Protein AF-B4ZFX9-F1 (afdb_monomer_lite)

Sequence (301 aa):
MCKLSLLPTALLAVAMLLHGCDSDTESDGPQNFLSTSTTSFGDSSPDNLNGSLTSQWPASIMECPGTSVQTTPSLSCSQYDAIVNTIRSIYLQLDTVCTATNCPQADWAGCVLRVAGHDLMDYANGQGGSDGCLDLFDADNAGLPECLHSGHHGFSLLDAYQRHCSEISLADFIVLAAEAVITFSREYATGGTVDMDLRSNFRYGRTTAATCTFAEGRLPNPEDSCTAVEDTFVHRMGLSWRQAAALMGVHSIGRARTENSGYDGWWSDAVNSRKFNNNYYASIVGKGWMPENLGPNKNQW

Secondary structure (DSSP, 8-state):
---------------SS-PBPB-------PPPP-------PPP----------S-SSHHHHS--SSPPPSB----BHHHHHHHHHHHHHHHTTS-----SS--HHHHHHHHHHHHHHHHHHT-BTTB-SSSS---TTSGGGTTHHIIIII-BTTB-SHHHHHHHTTTS-HHHHHHHHHHHHHHHHHHHHHTS------TTT-B--PBPPS--GGGTT-SPPGGGHHHHHIIIIIIIS---HHHHHHHHGGGGSS-B-HHHHS--B-SS-TTGGGS-SSHHHHHHHHS----EEEETTEEE-

Foldseek 3Di:
DDDDDDDDDDDDDDDDDFDAADEDPDDDDDDDDDDDDDDDDDDDDDDDPPPDDPDFKLLVQLDAPDDFDQWQPHHHLVNLVLLLVLLVVLLVVFDCDFDQVDGQLLALLLLLLVQQVLQQQLFFPNDTGLQRTDRCPPLLNFPSCCQDHSDRPHHHCSSSCNVCRRRAHNSLSSVSSNVSQLQVLQCVVVVHDGPDDPNRVRTGTRGHDPHDPSSPPSQQQVLCPVVSLCVRCCVGVVDDPVVSVVSVLSLQGHFDDCSRRNDGGRCAGRNSNSHSDNRNVVCVVPPDDDWDDSDDSRIDD

InterPro domains:
  IPR002016 Haem peroxidase [PF00141] (108-282)
  IPR002016 Haem peroxidase [PR00458] (109-123)
  IPR002016 Haem peroxidase [PR00458] (168-185)
  IPR002016 Haem peroxidase [PR00458] (243-258)
  IPR002016 Haem peroxidase [PR00458] (269-284)
  IPR002016 Haem peroxidase [PS50873] (168-257)
  IPR010255 Haem peroxidase superfamily [SSF48113] (76-301)
  IPR044831 Heme-binding peroxidase Ccp1-like [PTHR31356] (70-283)

pLDDT: mean 84.55, std 23.96, range [21.64, 98.88]

Organism: Amphidinium carterae (NCBI:txid2961)

Radius of gyration: 19.57 Å; chains: 1; bounding box: 49×50×50 Å

Structure (mmCIF, N/CA/C/O backbone):
data_AF-B4ZFX9-F1
#
_entry.id   AF-B4ZFX9-F1
#
loop_
_atom_site.group_PDB
_atom_site.id
_atom_site.type_symbol
_atom_site.label_atom_id
_atom_site.label_alt_id
_atom_site.label_comp_id
_atom_site.label_asym_id
_atom_site.label_entity_id
_atom_site.label_seq_id
_atom_site.pdbx_PDB_ins_code
_atom_site.Cartn_x
_atom_site.Cartn_y
_atom_site.Cartn_z
_atom_site.occupancy
_atom_site.B_iso_or_equiv
_atom_site.auth_seq_id
_atom_site.auth_comp_id
_atom_site.auth_asym_id
_atom_site.auth_atom_id
_atom_site.pdbx_PDB_model_num
ATOM 1 N N . MET A 1 1 ? 4.145 -10.058 -22.236 1.00 34.53 1 MET A N 1
ATOM 2 C CA . MET A 1 1 ? 3.175 -8.938 -22.179 1.00 34.53 1 MET A CA 1
ATOM 3 C C . MET A 1 1 ? 1.843 -9.382 -22.774 1.00 34.53 1 MET A C 1
ATOM 5 O O . MET A 1 1 ? 1.751 -9.551 -23.986 1.00 34.53 1 MET A O 1
ATOM 9 N N . CYS A 1 2 ? 0.829 -9.623 -21.940 1.00 30.36 2 CYS A N 1
ATOM 10 C CA . CYS A 1 2 ? -0.526 -9.928 -22.407 1.00 30.36 2 CYS A CA 1
ATOM 11 C C . CYS A 1 2 ? -1.190 -8.665 -22.977 1.00 30.36 2 CYS A C 1
ATOM 13 O O . CYS A 1 2 ? -1.211 -7.618 -22.333 1.00 30.36 2 CYS A O 1
ATOM 15 N N . LYS A 1 3 ? -1.731 -8.759 -24.198 1.00 24.22 3 LYS A N 1
ATOM 16 C CA . LYS A 1 3 ? -2.511 -7.692 -24.839 1.00 24.22 3 LYS A CA 1
ATOM 17 C C . LYS A 1 3 ? -3.881 -7.595 -24.165 1.00 24.22 3 LYS A C 1
ATOM 19 O O . LYS A 1 3 ? -4.743 -8.428 -24.424 1.00 24.22 3 LYS A O 1
ATOM 24 N N . LEU A 1 4 ? -4.090 -6.571 -23.341 1.00 29.42 4 LEU A N 1
ATOM 25 C CA . LEU A 1 4 ? -5.403 -6.236 -22.790 1.00 29.42 4 LEU A CA 1
ATOM 26 C C . LEU A 1 4 ? -6.057 -5.152 -23.662 1.00 29.42 4 LEU A C 1
ATOM 28 O O . LEU A 1 4 ? -5.552 -4.036 -23.771 1.00 29.42 4 LEU A O 1
ATOM 32 N N . SER A 1 5 ? -7.173 -5.480 -24.314 1.00 22.83 5 SER A N 1
ATOM 33 C CA . SER A 1 5 ? -7.991 -4.517 -25.056 1.00 22.83 5 SER A CA 1
ATOM 34 C C . SER A 1 5 ? -8.766 -3.624 -24.080 1.00 22.83 5 SER A C 1
ATOM 36 O O . SER A 1 5 ? -9.616 -4.107 -23.331 1.00 22.83 5 SER A O 1
ATOM 38 N N . LEU A 1 6 ? -8.469 -2.323 -24.089 1.00 24.00 6 LEU A N 1
ATOM 39 C CA . LEU A 1 6 ? -9.086 -1.304 -23.238 1.00 24.00 6 LEU A CA 1
ATOM 40 C C . LEU A 1 6 ? -10.455 -0.861 -23.790 1.00 24.00 6 LEU A C 1
ATOM 42 O O . LEU A 1 6 ? -10.548 -0.312 -24.882 1.00 24.00 6 LEU A O 1
ATOM 46 N N . LEU A 1 7 ? -11.501 -1.023 -22.983 1.00 21.64 7 LEU A N 1
ATOM 47 C CA . LEU A 1 7 ? -12.715 -0.186 -22.975 1.00 21.64 7 LEU A CA 1
ATOM 48 C C . LEU A 1 7 ? -12.905 0.331 -21.539 1.00 21.64 7 LEU A C 1
ATOM 50 O O . LEU A 1 7 ? -12.347 -0.297 -20.647 1.00 21.64 7 LEU A O 1
ATOM 54 N N . PRO A 1 8 ? -13.622 1.427 -21.243 1.00 27.72 8 PRO A N 1
ATOM 55 C CA . PRO A 1 8 ? -13.623 2.045 -19.914 1.00 27.72 8 PRO A CA 1
ATOM 56 C C . PRO A 1 8 ? -14.940 1.798 -19.160 1.00 27.72 8 PRO A C 1
ATOM 58 O O . PRO A 1 8 ? -15.966 2.254 -19.632 1.00 27.72 8 PRO A O 1
ATOM 61 N N . THR A 1 9 ? -14.906 1.110 -18.010 1.00 25.27 9 THR A N 1
ATOM 62 C CA . THR A 1 9 ? -15.778 1.322 -16.829 1.00 25.27 9 THR A CA 1
ATOM 63 C C . THR A 1 9 ? -15.500 0.305 -15.710 1.00 25.27 9 THR A C 1
ATOM 65 O O . THR A 1 9 ? -15.144 -0.840 -15.985 1.00 25.27 9 THR A O 1
ATOM 68 N N . ALA A 1 10 ? -15.774 0.749 -14.479 1.00 26.05 10 ALA A N 1
ATOM 69 C CA . ALA A 1 10 ? -16.196 -0.005 -13.288 1.00 26.05 10 ALA A CA 1
ATOM 70 C C . ALA A 1 10 ? -15.171 -0.336 -12.177 1.00 26.05 10 ALA A C 1
ATOM 72 O O . ALA A 1 10 ? -14.418 -1.307 -12.220 1.00 26.05 10 ALA A O 1
ATOM 73 N N . LEU A 1 11 ? -15.270 0.551 -11.182 1.00 29.53 11 LEU A N 1
ATOM 74 C CA . LEU A 1 11 ? -15.262 0.448 -9.718 1.00 29.53 11 LEU A CA 1
ATOM 75 C C . LEU A 1 11 ? -15.816 -0.856 -9.078 1.00 29.53 11 LEU A C 1
ATOM 77 O O . LEU A 1 11 ? -16.724 -1.480 -9.621 1.00 29.53 11 LEU A O 1
ATOM 81 N N . LEU A 1 12 ? -15.355 -1.088 -7.838 1.00 29.52 12 LEU A N 1
ATOM 82 C CA . LEU A 1 12 ? -15.987 -1.761 -6.682 1.00 29.52 12 LEU A CA 1
ATOM 83 C C . LEU A 1 12 ? -16.186 -3.300 -6.687 1.00 29.52 12 LEU A C 1
ATOM 85 O O . LEU A 1 12 ? -17.085 -3.841 -7.322 1.00 29.52 12 LEU A O 1
ATOM 89 N N . ALA A 1 13 ? -15.410 -3.980 -5.840 1.00 25.94 13 ALA A N 1
ATOM 90 C CA . ALA A 1 13 ? -15.728 -5.247 -5.166 1.00 25.94 13 ALA A CA 1
ATOM 91 C C . ALA A 1 13 ? -14.979 -5.161 -3.821 1.00 25.94 13 ALA A C 1
ATOM 93 O O . ALA A 1 13 ? -13.775 -4.950 -3.834 1.00 25.94 13 ALA A O 1
ATOM 94 N N . VAL A 1 14 ? -15.622 -5.035 -2.660 1.00 30.19 14 VAL A N 1
ATOM 95 C CA . VAL A 1 14 ? -16.314 -6.086 -1.900 1.00 30.19 14 VAL A CA 1
ATOM 96 C C . VAL A 1 14 ? -17.391 -5.424 -1.021 1.00 30.19 14 VAL A C 1
ATOM 98 O O . VAL A 1 14 ? -17.107 -4.456 -0.322 1.00 30.19 14 VAL A O 1
ATOM 101 N N . ALA A 1 15 ? -18.623 -5.940 -1.031 1.00 26.50 15 ALA A N 1
ATOM 102 C CA . ALA A 1 15 ? -19.677 -5.519 -0.106 1.00 26.50 15 ALA A CA 1
ATOM 103 C C . ALA A 1 15 ? -20.503 -6.730 0.345 1.00 26.50 15 ALA A C 1
ATOM 105 O O . ALA A 1 15 ? -21.403 -7.176 -0.363 1.00 26.50 15 ALA A O 1
ATOM 106 N N . MET A 1 16 ? -20.224 -7.236 1.546 1.00 27.30 16 MET A N 1
ATOM 107 C CA . MET A 1 16 ? -21.216 -7.936 2.361 1.00 27.30 16 MET A CA 1
ATOM 108 C C . MET A 1 16 ? -21.096 -7.417 3.801 1.00 27.30 16 MET A C 1
ATOM 110 O O . MET A 1 16 ? -20.064 -7.586 4.436 1.00 27.30 16 MET A O 1
ATOM 114 N N . LEU A 1 17 ? -22.170 -6.758 4.261 1.00 30.11 17 LEU A N 1
ATOM 115 C CA . LEU A 1 17 ? -22.438 -6.276 5.630 1.00 30.11 17 LEU A CA 1
ATOM 116 C C . LEU A 1 17 ? -21.528 -5.171 6.206 1.00 30.11 17 LEU A C 1
ATOM 118 O O . LEU A 1 17 ? -21.097 -5.289 7.345 1.00 30.11 17 LEU A O 1
ATOM 122 N N . LEU A 1 18 ? -21.293 -4.064 5.489 1.00 40.75 18 LEU A N 1
ATOM 123 C CA . LEU A 1 18 ? -20.564 -2.913 6.053 1.00 40.75 18 LEU A CA 1
ATOM 124 C C . LEU A 1 18 ? -21.207 -1.566 5.663 1.00 40.75 18 LEU A C 1
ATOM 126 O O . LEU A 1 18 ? -21.571 -1.339 4.502 1.00 40.75 18 LEU A O 1
ATOM 130 N N . HIS A 1 19 ? -21.352 -0.672 6.644 1.00 42.62 19 HIS A N 1
ATOM 131 C CA . HIS A 1 19 ? -21.903 0.678 6.482 1.00 42.62 19 HIS A CA 1
ATOM 132 C C . HIS A 1 19 ? -20.818 1.628 5.938 1.00 42.62 19 HIS A C 1
ATOM 134 O O . HIS A 1 19 ? -19.628 1.405 6.150 1.00 42.62 19 HIS A O 1
ATOM 140 N N . GLY A 1 20 ? -21.222 2.625 5.144 1.00 51.94 20 GLY A N 1
ATOM 141 C CA . GLY A 1 20 ? -20.321 3.717 4.751 1.00 51.94 20 GLY A CA 1
ATOM 142 C C . GLY A 1 20 ? -20.128 4.675 5.925 1.00 51.94 20 GLY A C 1
ATOM 143 O O . GLY A 1 20 ? -20.897 4.594 6.881 1.00 51.94 20 GLY A O 1
ATOM 144 N N . CYS A 1 21 ? -19.138 5.569 5.870 1.00 58.56 21 CYS A N 1
ATOM 145 C CA . CYS A 1 21 ? -18.961 6.571 6.924 1.00 58.56 21 CYS A CA 1
ATOM 146 C C . CYS A 1 21 ? -20.266 7.358 7.127 1.00 58.56 21 CYS A C 1
ATOM 148 O O . CYS A 1 21 ? -20.790 7.938 6.171 1.00 58.56 21 CYS A O 1
ATOM 150 N N . ASP A 1 22 ? -20.801 7.356 8.350 1.00 56.47 22 ASP A N 1
ATOM 151 C CA . ASP A 1 22 ? -22.103 7.962 8.628 1.00 56.47 22 ASP A CA 1
ATOM 152 C C . ASP A 1 22 ? -22.041 9.475 8.364 1.00 56.47 22 ASP A C 1
ATOM 154 O O . ASP A 1 22 ? -21.078 10.163 8.727 1.00 56.47 22 ASP A O 1
ATOM 158 N N . SER A 1 23 ? -23.042 9.994 7.646 1.00 48.62 23 SER A N 1
ATOM 159 C CA . SER A 1 23 ? -23.138 11.419 7.345 1.00 48.62 23 SER A CA 1
ATOM 160 C C . SER A 1 23 ? -23.647 12.159 8.579 1.00 48.62 23 SER A C 1
ATOM 162 O O . SER A 1 23 ? -24.851 12.160 8.844 1.00 48.62 23 SER A O 1
ATOM 164 N N . ASP A 1 24 ? -22.744 12.803 9.313 1.00 43.12 24 ASP A N 1
ATOM 165 C CA . ASP A 1 24 ? -23.112 13.725 10.385 1.00 43.12 24 ASP A CA 1
ATOM 166 C C . ASP A 1 24 ? -23.839 14.935 9.774 1.00 43.12 24 ASP A C 1
ATOM 168 O O . ASP A 1 24 ? -23.252 15.751 9.060 1.00 43.12 24 ASP A O 1
ATOM 172 N N . THR A 1 25 ? -25.144 15.056 10.018 1.00 40.31 25 THR A N 1
ATOM 173 C CA . THR A 1 25 ? -25.894 16.279 9.722 1.00 40.31 25 THR A CA 1
ATOM 174 C C . THR A 1 25 ? -25.723 17.265 10.871 1.00 40.31 25 THR A C 1
ATOM 176 O O . THR A 1 25 ? -26.589 17.308 11.737 1.00 40.31 25 THR A O 1
ATOM 179 N N . GLU A 1 26 ? -24.666 18.078 10.889 1.00 35.41 26 GLU A N 1
ATOM 180 C CA . GLU A 1 26 ? -24.640 19.287 11.725 1.00 35.41 26 GLU A CA 1
ATOM 181 C C . GLU A 1 26 ? -23.934 20.472 11.046 1.00 35.41 26 GLU A C 1
ATOM 183 O O . GLU A 1 26 ? -22.992 20.336 10.272 1.00 35.41 26 GLU A O 1
ATOM 188 N N . SER A 1 27 ? -24.516 21.643 11.290 1.00 31.14 27 SER A N 1
ATOM 189 C CA . SER A 1 27 ? -24.396 22.909 10.568 1.00 31.14 27 SER A CA 1
ATOM 190 C C . SER A 1 27 ? -23.103 23.688 10.826 1.00 31.14 27 SER A C 1
ATOM 192 O O . SER A 1 27 ? -22.672 23.811 11.971 1.00 31.14 27 SER A O 1
ATOM 194 N N . ASP A 1 28 ? -22.589 24.314 9.762 1.00 32.12 28 ASP A N 1
ATOM 195 C CA . ASP A 1 28 ? -21.455 25.246 9.740 1.00 32.12 28 ASP A CA 1
ATOM 196 C C . ASP A 1 28 ? -21.483 26.305 10.858 1.00 32.12 28 ASP A C 1
ATOM 198 O O . ASP A 1 28 ? -22.391 27.137 10.951 1.00 32.12 28 ASP A O 1
ATOM 202 N N . GLY A 1 29 ? -20.403 26.333 11.642 1.00 27.61 29 GLY A N 1
ATOM 203 C CA . GLY A 1 29 ? -20.012 27.431 12.525 1.00 27.61 29 GLY A CA 1
ATOM 204 C C . GLY A 1 29 ? -18.549 27.825 12.262 1.00 27.61 29 GLY A C 1
ATOM 205 O O . GLY A 1 29 ? -17.744 26.971 11.887 1.00 27.61 29 GLY A O 1
ATOM 206 N N . PRO A 1 30 ? -18.175 29.110 12.406 1.00 28.97 30 PRO A N 1
ATOM 207 C CA . PRO A 1 30 ? -16.927 29.637 11.858 1.00 28.97 30 PRO A CA 1
ATOM 208 C C . PRO A 1 30 ? -15.683 29.110 12.587 1.00 28.97 30 PRO A C 1
ATOM 210 O O . PRO A 1 30 ? -15.592 29.160 13.815 1.00 28.97 30 PRO A O 1
ATOM 213 N N . GLN A 1 31 ? -14.692 28.664 11.810 1.00 32.16 31 GLN A N 1
ATOM 214 C CA . GLN A 1 31 ? -13.393 28.223 12.313 1.00 32.16 31 GLN A CA 1
ATOM 215 C C . GLN A 1 31 ? -12.526 29.412 12.746 1.00 32.16 31 GLN A C 1
ATOM 217 O O . GLN A 1 31 ? -12.116 30.234 11.926 1.00 32.16 31 GLN A O 1
ATOM 222 N N . ASN A 1 32 ? -12.213 29.476 14.041 1.00 27.58 32 ASN A N 1
ATOM 223 C CA . ASN A 1 32 ? -11.215 30.390 14.585 1.00 27.58 32 ASN A CA 1
ATOM 224 C C . ASN A 1 32 ? -9.829 29.732 14.579 1.00 27.58 32 ASN A C 1
ATOM 226 O O . ASN A 1 32 ? -9.588 28.735 15.255 1.00 27.58 32 ASN A O 1
ATOM 230 N N . PHE A 1 33 ? -8.916 30.357 13.837 1.00 32.53 33 PHE A N 1
ATOM 231 C CA . PHE A 1 33 ? -7.473 30.143 13.878 1.00 32.53 33 PHE A CA 1
ATOM 232 C C . PHE A 1 33 ? -6.922 30.368 15.294 1.00 32.53 33 PHE A C 1
ATOM 234 O O . PHE A 1 33 ? -7.052 31.467 15.833 1.00 32.53 33 PHE A O 1
ATOM 241 N N . LEU A 1 34 ? -6.218 29.381 15.857 1.00 29.83 34 LEU A N 1
ATOM 242 C CA . LEU A 1 34 ? -5.361 29.576 17.028 1.00 29.83 34 LEU A CA 1
ATOM 243 C C . LEU A 1 34 ? -3.996 28.894 16.845 1.00 29.83 34 LEU A C 1
ATOM 245 O O . LEU A 1 34 ? -3.862 27.681 16.921 1.00 29.83 34 LEU A O 1
ATOM 249 N N . SER A 1 35 ? -2.998 29.754 16.615 1.00 26.77 35 SER A N 1
ATOM 250 C CA . SER A 1 35 ? -1.732 29.853 17.356 1.00 26.77 35 SER A CA 1
ATOM 251 C C . SER A 1 35 ? -0.923 28.571 17.615 1.00 26.77 35 SER A C 1
ATOM 253 O O . SER A 1 35 ? -1.146 27.841 18.577 1.00 26.77 35 SER A O 1
ATOM 255 N N . THR A 1 36 ? 0.149 28.428 16.836 1.00 26.95 36 THR A N 1
ATOM 256 C CA . THR A 1 36 ? 1.290 27.524 17.032 1.00 26.95 36 THR A CA 1
ATOM 257 C C . THR A 1 36 ? 2.004 27.739 18.372 1.00 26.95 36 THR A C 1
ATOM 259 O O . THR A 1 36 ? 2.578 28.803 18.605 1.00 26.95 36 THR A O 1
ATOM 262 N N . SER A 1 37 ? 2.063 26.699 19.208 1.00 26.06 37 SER A N 1
ATOM 263 C CA . SER A 1 37 ? 3.047 26.573 20.289 1.00 26.06 37 SER A CA 1
ATOM 264 C C . SER A 1 37 ? 4.114 25.552 19.889 1.00 26.06 37 SER A C 1
ATOM 266 O O . SER A 1 37 ? 3.871 24.346 19.878 1.00 26.06 37 SER A O 1
ATOM 268 N N . THR A 1 38 ? 5.302 26.042 19.550 1.00 26.95 38 THR A N 1
ATOM 269 C CA . THR A 1 38 ? 6.511 25.243 19.327 1.00 26.95 38 THR A CA 1
ATOM 270 C C . THR A 1 38 ? 6.962 24.589 20.630 1.00 26.95 38 THR A C 1
ATOM 272 O O . THR A 1 38 ? 7.378 25.284 21.557 1.00 26.95 38 THR A O 1
ATOM 275 N N . THR A 1 39 ? 6.928 23.258 20.684 1.00 28.45 39 THR A N 1
ATOM 276 C CA . THR A 1 39 ? 7.715 22.474 21.641 1.00 28.45 39 THR A CA 1
ATOM 277 C C . THR A 1 39 ? 8.820 21.754 20.874 1.00 28.45 39 THR A C 1
ATOM 279 O O . THR A 1 39 ? 8.590 21.106 19.858 1.00 28.45 39 THR A O 1
ATOM 282 N N . SER A 1 40 ? 10.049 21.988 21.324 1.00 26.52 40 SER A N 1
ATOM 283 C CA . SER A 1 40 ? 11.291 21.443 20.784 1.00 26.52 40 SER A CA 1
ATOM 284 C C . SER A 1 40 ? 11.403 19.969 21.178 1.00 26.52 40 SER A C 1
ATOM 286 O O . SER A 1 40 ? 11.557 19.680 22.366 1.00 26.52 40 SER A O 1
ATOM 288 N N . PHE A 1 41 ? 11.367 19.057 20.206 1.00 34.91 41 PHE A N 1
ATOM 289 C CA . PHE A 1 41 ? 11.785 17.671 20.408 1.00 34.91 41 PHE A CA 1
ATOM 290 C C . PHE A 1 41 ? 13.289 17.558 20.170 1.00 34.91 41 PHE A C 1
ATOM 292 O O . PHE A 1 41 ? 13.822 18.099 19.202 1.00 34.91 41 PHE A O 1
ATOM 299 N N . GLY A 1 42 ? 13.955 16.932 21.139 1.00 27.73 42 GLY A N 1
ATOM 300 C CA . GLY A 1 42 ? 15.400 16.819 21.221 1.00 27.73 42 GLY A CA 1
ATOM 301 C C . GLY A 1 42 ? 15.999 16.028 20.066 1.00 27.73 42 GLY A C 1
ATOM 302 O O . GLY A 1 42 ? 15.472 15.006 19.636 1.00 27.73 42 GLY A O 1
ATOM 303 N N . ASP A 1 43 ? 17.134 16.547 19.623 1.00 29.89 43 ASP A N 1
ATOM 304 C CA . ASP A 1 43 ? 18.092 15.958 18.704 1.00 29.89 43 ASP A CA 1
ATOM 305 C C . ASP A 1 43 ? 18.543 14.573 19.203 1.00 29.89 43 ASP A C 1
ATOM 307 O O . ASP A 1 43 ? 19.093 14.442 20.301 1.00 29.89 43 ASP A O 1
ATOM 311 N N . SER A 1 44 ? 18.292 13.533 18.407 1.00 32.66 44 SER A N 1
ATOM 312 C CA . SER A 1 44 ? 18.971 12.246 18.547 1.00 32.66 44 SER A CA 1
ATOM 313 C C . SER A 1 44 ? 19.522 11.830 17.186 1.00 32.66 44 SER A C 1
ATOM 315 O O . SER A 1 44 ? 18.801 11.665 16.205 1.00 32.66 44 SER A O 1
ATOM 317 N N . SER A 1 45 ? 20.850 11.753 17.167 1.00 30.58 45 SER A N 1
ATOM 318 C CA . SER A 1 45 ? 21.733 11.422 16.050 1.00 30.58 45 SER A CA 1
ATOM 319 C C . SER A 1 45 ? 21.378 10.073 15.394 1.00 30.58 45 SER A C 1
ATOM 321 O O . SER A 1 45 ? 20.891 9.177 16.087 1.00 30.58 45 SER A O 1
ATOM 323 N N . PRO A 1 46 ? 21.657 9.875 14.090 1.00 41.72 46 PRO A N 1
ATOM 324 C CA . PRO A 1 46 ? 21.245 8.686 13.361 1.00 41.72 46 PRO A CA 1
ATOM 325 C C . PRO A 1 46 ? 22.325 7.608 13.467 1.00 41.72 46 PRO A C 1
ATOM 327 O O . PRO A 1 46 ? 23.225 7.564 12.641 1.00 41.72 46 PRO A O 1
ATOM 330 N N . ASP A 1 47 ? 22.243 6.733 14.464 1.00 34.72 47 ASP A N 1
ATOM 331 C CA . ASP A 1 47 ? 23.047 5.509 14.492 1.00 34.72 47 ASP A CA 1
ATOM 332 C C . ASP A 1 47 ? 22.217 4.343 15.062 1.00 34.72 47 ASP A C 1
ATOM 334 O O . ASP A 1 47 ? 21.716 4.411 16.182 1.00 34.72 47 ASP A O 1
ATOM 338 N N . ASN A 1 48 ? 22.117 3.259 14.277 1.00 31.39 48 ASN A N 1
ATOM 339 C CA . ASN A 1 48 ? 21.470 1.959 14.548 1.00 31.39 48 ASN A CA 1
ATOM 340 C C . ASN A 1 48 ? 19.928 1.859 14.494 1.00 31.39 48 ASN A C 1
ATOM 342 O O . ASN A 1 48 ? 19.275 1.515 15.477 1.00 31.39 48 ASN A O 1
ATOM 346 N N . LEU A 1 49 ? 19.355 1.949 13.288 1.00 39.47 49 LEU A N 1
ATOM 347 C CA . LEU A 1 49 ? 18.086 1.277 12.958 1.00 39.47 49 LEU A CA 1
ATOM 348 C C . LEU A 1 49 ? 18.360 -0.176 12.529 1.00 39.47 49 LEU A C 1
ATOM 350 O O . LEU A 1 49 ? 18.206 -0.538 11.370 1.00 39.47 49 LEU A O 1
ATOM 354 N N . ASN A 1 50 ? 18.808 -1.014 13.462 1.00 37.00 50 ASN A N 1
ATOM 355 C CA . ASN A 1 50 ? 18.727 -2.470 13.304 1.00 37.00 50 ASN A CA 1
ATOM 356 C C . ASN A 1 50 ? 17.950 -3.053 14.488 1.00 37.00 50 ASN A C 1
ATOM 358 O O . ASN A 1 50 ? 18.433 -3.903 15.237 1.00 37.00 50 ASN A O 1
ATOM 362 N N . GLY A 1 51 ? 16.753 -2.505 14.709 1.00 48.03 51 GLY A N 1
ATOM 363 C CA . GLY A 1 51 ? 15.783 -3.092 15.617 1.00 48.03 51 GLY A CA 1
ATOM 364 C C . GLY A 1 51 ? 15.269 -4.375 14.985 1.00 48.03 51 GLY A C 1
ATOM 365 O O . GLY A 1 51 ? 14.363 -4.329 14.160 1.00 48.03 51 GLY A O 1
ATOM 366 N N . SER A 1 52 ? 15.875 -5.510 15.339 1.00 59.41 52 SER A N 1
ATOM 367 C CA . SER A 1 52 ? 15.312 -6.825 15.031 1.00 59.41 52 SER A CA 1
ATOM 368 C C . SER A 1 52 ? 13.852 -6.824 15.465 1.00 59.41 52 SER A C 1
ATOM 370 O O . SER A 1 52 ? 13.567 -6.532 16.629 1.00 59.41 52 SER A O 1
ATOM 372 N N . LEU A 1 53 ? 12.944 -7.147 14.544 1.00 70.69 53 LEU A N 1
ATOM 373 C CA . LEU A 1 53 ? 11.539 -7.358 14.866 1.00 70.69 53 LEU A CA 1
ATOM 374 C C . LEU A 1 53 ? 11.423 -8.263 16.099 1.00 70.69 53 LEU A C 1
ATOM 376 O O . LEU A 1 53 ? 12.032 -9.334 16.156 1.00 70.69 53 LEU A O 1
ATOM 380 N N . THR A 1 54 ? 10.655 -7.823 17.089 1.00 75.19 54 THR A N 1
ATOM 381 C CA . THR A 1 54 ? 10.443 -8.562 18.342 1.00 75.19 54 THR A CA 1
ATOM 382 C C . THR A 1 54 ? 9.172 -9.409 18.313 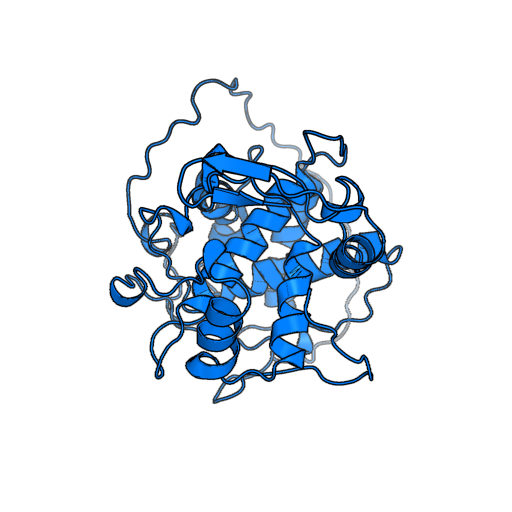1.00 75.19 54 THR A C 1
ATOM 384 O O . THR A 1 54 ? 8.987 -10.251 19.190 1.00 75.19 54 THR A O 1
ATOM 387 N N . SER A 1 55 ? 8.313 -9.220 17.306 1.00 87.75 55 SER A N 1
ATOM 388 C CA . SER A 1 55 ? 7.097 -10.002 17.089 1.00 87.75 55 SER A CA 1
ATOM 389 C C . SER A 1 55 ? 6.819 -10.221 15.601 1.00 87.75 55 SER A C 1
ATOM 391 O O . SER A 1 55 ? 7.212 -9.420 14.755 1.00 87.75 55 SER A O 1
ATOM 393 N N . GLN A 1 56 ? 6.121 -11.319 15.320 1.00 93.19 56 GLN A N 1
ATOM 394 C CA . GLN A 1 56 ? 5.767 -11.798 13.987 1.00 93.19 56 GLN A CA 1
ATOM 395 C C . GLN A 1 56 ? 4.566 -11.057 13.376 1.00 93.19 56 GLN A C 1
ATOM 397 O O . GLN A 1 56 ? 4.459 -10.982 12.159 1.00 93.19 56 GLN A O 1
ATOM 402 N N . TRP A 1 57 ? 3.664 -10.497 14.193 1.00 96.94 57 TRP A N 1
ATOM 403 C CA . TRP A 1 57 ? 2.353 -10.017 13.727 1.00 96.94 57 TRP A CA 1
ATOM 404 C C . TRP A 1 57 ? 2.180 -8.500 13.913 1.00 96.94 57 TRP A C 1
ATOM 406 O O . TRP A 1 57 ? 2.520 -7.992 14.991 1.00 96.94 57 TRP A O 1
ATOM 416 N N . PRO A 1 58 ? 1.564 -7.771 12.954 1.00 97.56 58 PRO A N 1
ATOM 417 C CA . PRO A 1 58 ? 1.273 -6.342 13.078 1.00 97.56 58 PRO A CA 1
ATOM 418 C C . PRO A 1 58 ? 0.536 -5.982 14.369 1.00 97.56 58 PRO A C 1
ATOM 420 O O . PRO A 1 58 ? 0.923 -5.034 15.044 1.00 97.56 58 PRO A O 1
ATOM 423 N N . ALA A 1 59 ? -0.449 -6.788 14.779 1.00 96.62 59 ALA A N 1
ATOM 424 C CA . ALA A 1 59 ? -1.212 -6.579 16.012 1.00 96.62 59 ALA A CA 1
ATOM 425 C C . ALA A 1 59 ? -0.345 -6.510 17.289 1.00 96.62 59 ALA A C 1
ATOM 427 O O . ALA A 1 59 ? -0.789 -5.964 18.295 1.00 96.62 59 ALA A O 1
ATOM 428 N N . SER A 1 60 ? 0.878 -7.056 17.261 1.00 95.19 60 SER A N 1
ATOM 429 C CA . SER A 1 60 ? 1.817 -6.999 18.390 1.00 95.19 60 SER A CA 1
ATOM 430 C C . SER A 1 60 ? 2.749 -5.789 18.365 1.00 95.19 60 SER A C 1
ATOM 432 O O . SER A 1 60 ? 3.196 -5.370 19.422 1.00 95.19 60 SER A O 1
ATOM 434 N N . ILE A 1 61 ? 3.090 -5.263 17.185 1.00 95.44 61 ILE A N 1
ATOM 435 C CA . ILE A 1 61 ? 4.024 -4.128 17.050 1.00 95.44 61 ILE A CA 1
ATOM 436 C C . ILE A 1 61 ? 3.290 -2.792 16.891 1.00 95.44 61 ILE A C 1
ATOM 438 O O . ILE A 1 61 ? 3.845 -1.726 17.151 1.00 95.44 61 ILE A O 1
ATOM 442 N N . MET A 1 62 ? 2.022 -2.836 16.483 1.00 96.94 62 MET A N 1
ATOM 443 C CA . MET A 1 62 ? 1.153 -1.672 16.352 1.00 96.94 62 MET A CA 1
ATOM 444 C C . MET A 1 62 ? 0.481 -1.359 17.694 1.00 96.94 62 MET A C 1
ATOM 446 O O . MET A 1 62 ? -0.740 -1.426 17.830 1.00 96.94 62 MET A O 1
ATOM 450 N N . GLU A 1 63 ? 1.287 -1.081 18.719 1.00 93.62 63 GLU A N 1
ATOM 451 C CA . GLU A 1 63 ? 0.808 -0.897 20.090 1.00 93.62 63 GLU A CA 1
ATOM 452 C C . GLU A 1 63 ? -0.006 0.392 20.250 1.00 93.62 63 GLU A C 1
ATOM 454 O O . GLU A 1 63 ? 0.426 1.478 19.863 1.00 93.62 63 GLU A O 1
ATOM 459 N N . CYS A 1 64 ? -1.172 0.279 20.886 1.00 96.12 64 CYS A N 1
ATOM 460 C CA . CYS A 1 64 ? -2.007 1.415 21.258 1.00 96.12 64 CYS A CA 1
ATOM 461 C C . CYS A 1 64 ? -1.641 1.883 22.678 1.00 96.12 64 CYS A C 1
ATOM 463 O O . CYS A 1 64 ? -1.615 1.049 23.583 1.00 96.12 64 CYS A O 1
ATOM 465 N N . PRO A 1 65 ? -1.416 3.190 22.930 1.00 95.19 65 PRO A N 1
ATOM 466 C CA . PRO A 1 65 ? -1.200 3.698 24.288 1.00 95.19 65 PRO A CA 1
ATOM 467 C C . PRO A 1 65 ? -2.405 3.465 25.214 1.00 95.19 65 PRO A C 1
ATOM 469 O O . PRO A 1 65 ? -2.261 3.410 26.434 1.00 95.19 65 PRO A O 1
ATOM 472 N N . GLY A 1 66 ? -3.601 3.360 24.627 1.00 91.31 66 GLY A N 1
ATOM 473 C CA . GLY A 1 66 ? -4.843 2.993 25.299 1.00 91.31 66 GLY A CA 1
ATOM 474 C C . GLY A 1 66 ? -5.310 1.580 24.946 1.00 91.3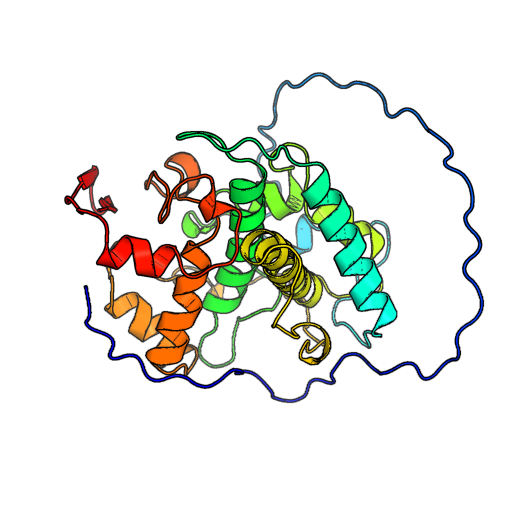1 66 GLY A C 1
ATOM 475 O O . GLY A 1 66 ? -4.544 0.720 24.524 1.00 91.31 66 GLY A O 1
ATOM 476 N N . THR A 1 67 ? -6.608 1.329 25.109 1.00 93.62 67 THR A N 1
ATOM 477 C CA . THR A 1 67 ? -7.215 0.075 24.641 1.00 93.62 67 THR A CA 1
ATOM 478 C C . THR A 1 67 ? -7.470 0.167 23.143 1.00 93.62 67 THR A C 1
ATOM 480 O O . THR A 1 67 ? -8.228 1.033 22.708 1.00 93.62 67 THR A O 1
ATOM 483 N N . SER A 1 68 ? -6.855 -0.727 22.368 1.00 95.75 68 SER A N 1
ATOM 484 C CA . SER A 1 68 ? -7.122 -0.818 20.936 1.00 95.75 68 SER A CA 1
ATOM 485 C C . SER A 1 68 ? -8.511 -1.391 20.666 1.00 95.75 68 SER A C 1
ATOM 487 O O . SER A 1 68 ? -8.945 -2.365 21.291 1.00 95.75 68 SER A O 1
ATOM 489 N N . VAL A 1 69 ? -9.207 -0.801 19.699 1.00 97.19 69 VAL A N 1
ATOM 490 C CA . VAL A 1 69 ? -10.462 -1.342 19.181 1.00 97.19 69 VAL A CA 1
ATOM 491 C C . VAL A 1 69 ? -10.154 -2.545 18.297 1.00 97.19 69 VAL A C 1
ATOM 493 O O . VAL A 1 69 ? -9.388 -2.461 17.346 1.00 97.19 69 VAL A O 1
ATOM 496 N N . GLN A 1 70 ? -10.768 -3.688 18.600 1.00 97.31 70 GLN A N 1
ATOM 497 C CA . GLN A 1 70 ? -10.564 -4.904 17.807 1.00 97.31 70 GLN A CA 1
ATOM 498 C C . GLN A 1 70 ? -11.399 -4.908 16.526 1.00 97.31 70 GLN A C 1
ATOM 500 O O . GLN A 1 70 ? -10.978 -5.461 15.521 1.00 97.31 70 GLN A O 1
ATOM 505 N N . THR A 1 71 ? -12.587 -4.306 16.542 1.00 98.44 71 THR A N 1
ATOM 506 C CA . THR A 1 71 ? -13.477 -4.167 15.379 1.00 98.44 71 THR A CA 1
ATOM 507 C C . THR A 1 71 ? -14.069 -2.775 15.399 1.00 98.44 71 THR A C 1
ATOM 509 O O . THR A 1 71 ? -14.663 -2.414 16.413 1.00 98.44 71 THR A O 1
ATOM 512 N N . THR A 1 72 ? -13.913 -2.006 14.322 1.00 98.12 72 THR A N 1
ATOM 513 C CA . THR A 1 72 ? -14.420 -0.628 14.254 1.00 98.12 72 THR A CA 1
ATOM 514 C C . THR A 1 72 ? -15.944 -0.629 14.387 1.00 98.12 72 THR A C 1
ATOM 516 O O . THR A 1 72 ? -16.622 -1.146 13.498 1.00 98.12 72 THR A O 1
ATOM 519 N N . PRO A 1 73 ? -16.515 -0.096 15.481 1.00 95.00 73 PRO A N 1
ATOM 520 C CA . PRO A 1 73 ? -17.956 -0.183 15.712 1.00 95.00 73 PRO A CA 1
ATOM 521 C C . PRO A 1 73 ? -18.737 0.797 14.829 1.00 95.00 73 PRO A C 1
ATOM 523 O O . PRO A 1 73 ? -19.837 0.493 14.375 1.00 95.00 73 PRO A O 1
ATOM 526 N N . SER A 1 74 ? -18.154 1.970 14.598 1.00 95.75 74 SER A N 1
ATOM 527 C CA . SER A 1 74 ? -18.676 3.067 13.794 1.00 95.75 74 SER A CA 1
ATOM 528 C C . SER A 1 74 ? -17.505 3.942 13.371 1.00 95.75 74 SER A C 1
ATOM 530 O O . SER A 1 74 ? -16.557 4.091 14.144 1.00 95.75 74 SER A O 1
ATOM 532 N N . LEU A 1 75 ? -17.585 4.555 12.195 1.00 95.75 75 LEU A N 1
ATOM 533 C CA . LEU A 1 75 ? -16.617 5.555 11.759 1.00 95.75 75 LEU A CA 1
ATOM 534 C C . LEU A 1 75 ? -17.362 6.708 11.094 1.00 95.75 75 LEU A C 1
ATOM 536 O O . LEU A 1 75 ? -17.965 6.536 10.034 1.00 95.75 75 LEU A O 1
ATOM 540 N N . SER A 1 76 ? -17.339 7.882 11.717 1.00 95.44 76 SER A N 1
ATOM 541 C CA . SER A 1 76 ? -17.927 9.072 11.119 1.00 95.44 76 SER A CA 1
ATOM 542 C C . SER A 1 76 ? -17.037 9.629 10.009 1.00 95.44 76 SER A C 1
ATOM 544 O O . SER A 1 76 ? -15.825 9.401 9.936 1.00 95.44 76 SER A O 1
ATOM 546 N N . CYS A 1 77 ? -17.649 10.433 9.149 1.00 93.88 77 CYS A N 1
ATOM 547 C CA . CYS A 1 77 ? -16.955 11.224 8.141 1.00 93.88 77 CYS A CA 1
ATOM 548 C C . CYS A 1 77 ? -15.828 12.101 8.731 1.00 93.88 77 CYS A C 1
ATOM 550 O O . CYS A 1 77 ? -14.752 12.210 8.143 1.00 93.88 77 CYS A O 1
ATOM 552 N N . SER A 1 78 ? -16.060 12.700 9.903 1.00 96.06 78 SER A N 1
ATOM 553 C CA . SER A 1 78 ? -15.080 13.552 10.585 1.00 96.06 78 SER A CA 1
ATOM 554 C C . SER A 1 78 ? -13.911 12.751 11.172 1.00 96.06 78 SER A C 1
ATOM 556 O O . SER A 1 78 ? -12.765 13.193 11.072 1.00 96.06 78 SER A O 1
ATOM 558 N N . GLN A 1 79 ? -14.167 11.552 11.707 1.00 97.44 79 GLN A N 1
ATOM 559 C CA . GLN A 1 79 ? -13.120 10.632 12.166 1.00 97.44 79 GLN A CA 1
ATOM 560 C C . GLN A 1 79 ? -12.252 10.146 11.002 1.00 97.44 79 GLN A C 1
ATOM 562 O O . GLN A 1 79 ? -11.026 10.201 11.087 1.00 97.44 79 GLN A O 1
ATOM 567 N N . TYR A 1 80 ? -12.871 9.751 9.883 1.00 97.25 80 TYR A N 1
ATOM 568 C CA . TYR A 1 80 ? -12.146 9.391 8.661 1.00 97.25 80 TYR A CA 1
ATOM 569 C C . TYR A 1 80 ? -11.195 10.521 8.232 1.00 97.25 80 TYR A C 1
ATOM 571 O O . TYR A 1 80 ? -10.001 10.292 8.028 1.00 97.25 80 TYR A O 1
ATOM 579 N N . ASP A 1 81 ? -11.696 11.759 8.163 1.00 96.44 81 ASP A N 1
ATOM 580 C CA . ASP A 1 81 ? -10.893 12.919 7.764 1.00 96.44 81 ASP A CA 1
ATOM 581 C C . ASP A 1 81 ? -9.757 13.210 8.754 1.00 96.44 81 ASP A C 1
ATOM 583 O O . ASP A 1 81 ? -8.649 13.561 8.342 1.00 96.44 81 ASP A O 1
ATOM 587 N N . ALA A 1 82 ? -9.985 13.036 10.059 1.00 98.12 82 ALA A N 1
ATOM 588 C CA . ALA A 1 82 ? -8.952 13.199 11.080 1.00 98.12 82 ALA A CA 1
ATOM 589 C C . ALA A 1 82 ? -7.805 12.183 10.916 1.00 98.12 82 ALA A C 1
ATOM 591 O O . ALA A 1 82 ? -6.625 12.551 11.023 1.00 98.12 82 ALA A O 1
ATOM 592 N N . ILE A 1 83 ? -8.133 10.928 10.594 1.00 98.31 83 ILE A N 1
ATOM 593 C CA . ILE A 1 83 ? -7.143 9.880 10.319 1.00 98.31 83 ILE A CA 1
ATOM 594 C C . ILE A 1 83 ? -6.370 10.216 9.037 1.00 98.31 83 ILE A C 1
ATOM 596 O O . ILE A 1 83 ? -5.137 10.277 9.069 1.00 98.31 83 ILE A O 1
ATOM 600 N N . VAL A 1 84 ? -7.065 10.535 7.936 1.00 97.56 84 VAL A N 1
ATOM 601 C CA . VAL A 1 84 ? -6.437 10.946 6.665 1.00 97.56 84 VAL A CA 1
ATOM 602 C C . VAL A 1 84 ? -5.495 12.132 6.866 1.00 97.56 84 VAL A C 1
ATOM 604 O O . VAL A 1 84 ? -4.368 12.112 6.371 1.00 97.56 84 VAL A O 1
ATOM 607 N N . ASN A 1 85 ? -5.909 13.152 7.620 1.00 97.50 85 ASN A N 1
ATOM 608 C CA . ASN A 1 85 ? -5.088 14.332 7.888 1.00 97.50 85 ASN A CA 1
ATOM 609 C C . ASN A 1 85 ? -3.835 13.998 8.704 1.00 97.50 85 ASN A C 1
ATOM 611 O O . ASN A 1 85 ? -2.764 14.545 8.436 1.00 97.50 85 ASN A O 1
ATOM 615 N N . THR A 1 86 ? -3.938 13.069 9.656 1.00 98.12 86 THR A N 1
ATOM 616 C CA . THR A 1 86 ? -2.784 12.596 10.432 1.00 98.12 86 THR A CA 1
ATOM 617 C C . THR A 1 86 ? -1.769 11.903 9.521 1.00 98.12 86 THR A C 1
ATOM 619 O O . THR A 1 86 ? -0.588 12.250 9.537 1.00 98.12 86 THR A O 1
ATOM 622 N N . ILE A 1 87 ? -2.227 11.000 8.655 1.00 98.38 87 ILE A N 1
ATOM 623 C CA . ILE A 1 87 ? -1.377 10.270 7.702 1.00 98.38 87 ILE A CA 1
ATOM 624 C C . ILE A 1 87 ? -0.763 11.225 6.673 1.00 98.38 87 ILE A C 1
ATOM 626 O O . ILE A 1 87 ? 0.440 11.183 6.414 1.00 98.38 87 ILE A O 1
ATOM 630 N N . ARG A 1 88 ? -1.555 12.159 6.135 1.00 97.12 88 ARG A N 1
ATOM 631 C CA . ARG A 1 88 ? -1.067 13.207 5.231 1.00 97.12 88 ARG A CA 1
ATOM 632 C C . ARG A 1 88 ? 0.010 14.063 5.900 1.00 97.12 88 ARG A C 1
ATOM 634 O O . ARG A 1 88 ? 0.995 14.393 5.249 1.00 97.12 88 ARG A O 1
ATOM 641 N N . SER A 1 89 ? -0.139 14.406 7.181 1.00 97.00 89 SER A N 1
ATOM 642 C CA . SER A 1 89 ? 0.868 15.195 7.906 1.00 97.00 89 SER A CA 1
ATOM 643 C C . SER A 1 89 ? 2.218 14.480 8.016 1.00 97.00 89 SER A C 1
ATOM 645 O O . SER A 1 89 ? 3.256 15.133 7.958 1.00 97.00 89 SER A O 1
ATOM 647 N N . ILE A 1 90 ? 2.218 13.148 8.115 1.00 96.25 90 ILE A N 1
ATOM 648 C CA . ILE A 1 90 ? 3.435 12.332 8.063 1.00 96.25 90 ILE A CA 1
ATOM 649 C C . ILE A 1 90 ? 4.021 12.368 6.651 1.00 96.25 90 ILE A C 1
ATOM 651 O O . ILE A 1 90 ? 5.177 12.737 6.464 1.00 96.25 90 ILE A O 1
ATOM 655 N N . TYR A 1 91 ? 3.202 12.073 5.640 1.00 95.94 91 TYR A N 1
ATOM 656 C CA . TYR A 1 91 ? 3.650 12.039 4.249 1.00 95.94 91 TYR A CA 1
ATOM 657 C C . TYR A 1 91 ? 4.263 13.370 3.775 1.00 95.94 91 TYR A C 1
ATOM 659 O O . TYR A 1 91 ? 5.246 13.385 3.031 1.00 95.94 91 TYR A O 1
ATOM 667 N N . LEU A 1 92 ? 3.712 14.504 4.219 1.00 95.44 92 LEU A N 1
ATOM 668 C CA . LEU A 1 92 ? 4.210 15.840 3.878 1.00 95.44 92 LEU A CA 1
ATOM 669 C C . LEU A 1 92 ? 5.566 16.185 4.515 1.00 95.44 92 LEU A C 1
ATOM 671 O O . LEU A 1 92 ? 6.196 17.140 4.066 1.00 95.44 92 LEU A O 1
ATOM 675 N N . GLN A 1 93 ? 6.023 15.438 5.524 1.00 96.19 93 GLN A N 1
ATOM 676 C CA . GLN A 1 93 ? 7.351 15.623 6.121 1.00 96.19 93 GLN A CA 1
ATOM 677 C C . GLN A 1 93 ? 8.461 14.901 5.347 1.00 96.19 93 GLN A C 1
ATOM 679 O O . GLN A 1 93 ? 9.635 15.231 5.503 1.00 96.19 93 GLN A O 1
ATOM 684 N N . LEU A 1 94 ? 8.104 13.936 4.499 1.00 95.75 94 LEU A N 1
ATOM 685 C CA . LEU A 1 94 ? 9.056 13.205 3.669 1.00 95.75 94 LEU A CA 1
ATOM 686 C C . LEU A 1 94 ? 9.617 14.099 2.557 1.00 95.75 94 LEU A C 1
ATOM 688 O O . LEU A 1 94 ? 8.878 14.853 1.917 1.00 95.75 94 LEU A O 1
ATOM 692 N N . ASP A 1 95 ? 10.915 13.954 2.273 1.00 95.25 95 ASP A N 1
ATOM 693 C CA . ASP A 1 95 ? 11.566 14.683 1.184 1.00 95.25 95 ASP A CA 1
ATOM 694 C C . ASP A 1 95 ? 10.889 14.377 -0.165 1.00 95.25 95 ASP A C 1
ATOM 696 O O . ASP A 1 95 ? 10.509 13.246 -0.492 1.00 95.25 95 ASP A O 1
ATOM 700 N N . THR A 1 96 ? 10.740 15.429 -0.962 1.00 93.88 96 THR A N 1
ATOM 701 C CA . THR A 1 96 ? 10.137 15.387 -2.290 1.00 93.88 96 THR A CA 1
ATOM 702 C C . THR A 1 96 ? 11.138 15.099 -3.406 1.00 93.88 96 THR A C 1
ATOM 704 O O . THR A 1 96 ? 10.710 14.809 -4.527 1.00 93.88 96 THR A O 1
ATOM 707 N N . VAL A 1 97 ? 12.444 15.167 -3.119 1.00 95.44 97 VAL A N 1
ATOM 708 C CA . VAL A 1 97 ? 13.528 14.903 -4.067 1.00 95.44 97 VAL A CA 1
ATOM 709 C C . VAL A 1 97 ? 13.482 13.452 -4.530 1.00 95.44 97 VAL A C 1
ATOM 711 O O . VAL A 1 97 ? 13.614 12.522 -3.735 1.00 95.44 97 VAL A O 1
ATOM 714 N N . CYS A 1 98 ? 13.358 13.273 -5.846 1.00 96.00 98 CYS A N 1
ATOM 715 C CA . CYS A 1 98 ? 13.358 11.965 -6.490 1.00 96.00 98 CYS A CA 1
ATOM 716 C C . CYS A 1 98 ? 14.469 11.892 -7.543 1.00 96.00 98 CYS A C 1
ATOM 718 O O . CYS A 1 98 ? 14.552 12.723 -8.448 1.00 96.00 98 CYS A O 1
ATOM 720 N N . THR A 1 99 ? 15.334 10.893 -7.405 1.00 95.19 99 THR A N 1
ATOM 721 C CA . THR A 1 99 ? 16.485 10.590 -8.261 1.00 95.19 99 THR A CA 1
ATOM 722 C C . THR A 1 99 ? 16.432 9.126 -8.691 1.00 95.19 99 THR A C 1
ATOM 724 O O . THR A 1 99 ? 15.546 8.380 -8.283 1.00 95.19 99 THR A O 1
ATOM 727 N N . ALA A 1 100 ? 17.409 8.675 -9.480 1.00 90.69 100 ALA A N 1
ATOM 728 C CA . ALA A 1 100 ? 17.504 7.271 -9.876 1.00 90.69 100 ALA A CA 1
ATOM 729 C C . ALA A 1 100 ? 17.571 6.289 -8.688 1.00 90.69 100 ALA A C 1
ATOM 731 O O . ALA A 1 100 ? 17.192 5.134 -8.846 1.00 90.69 100 ALA A O 1
ATOM 732 N N . THR A 1 101 ? 18.025 6.721 -7.507 1.00 91.81 101 THR A N 1
ATOM 733 C CA . THR A 1 101 ? 18.267 5.831 -6.358 1.00 91.81 101 THR A CA 1
ATOM 734 C C . THR A 1 101 ? 17.538 6.230 -5.076 1.00 91.81 101 THR A C 1
ATOM 736 O O . THR A 1 101 ? 17.570 5.456 -4.119 1.00 91.81 101 THR A O 1
ATOM 739 N N . ASN A 1 102 ? 16.870 7.386 -5.042 1.00 95.06 102 ASN A N 1
ATOM 740 C CA . ASN A 1 102 ? 16.246 7.942 -3.840 1.00 95.06 102 ASN A CA 1
ATOM 741 C C . ASN A 1 102 ? 14.925 8.634 -4.179 1.00 95.06 102 ASN A C 1
ATOM 743 O O . ASN A 1 102 ? 14.922 9.490 -5.056 1.00 95.06 102 ASN A O 1
ATOM 747 N N . CYS A 1 103 ? 13.836 8.315 -3.480 1.00 97.00 103 CYS A N 1
ATOM 748 C CA . CYS A 1 103 ? 12.594 9.095 -3.523 1.00 97.00 103 CYS A CA 1
ATOM 749 C C . CYS A 1 103 ? 11.752 8.763 -2.275 1.00 97.00 103 CYS A C 1
ATOM 751 O O . CYS A 1 103 ? 10.897 7.880 -2.346 1.00 97.00 103 CYS A O 1
ATOM 753 N N . PRO A 1 104 ? 11.965 9.450 -1.136 1.00 97.00 104 PRO A N 1
ATOM 754 C CA . PRO A 1 104 ? 11.377 9.057 0.147 1.00 97.00 104 PRO A CA 1
ATOM 755 C C . PRO A 1 104 ? 9.853 8.981 0.158 1.00 97.00 104 PRO A C 1
ATOM 757 O O . PRO A 1 104 ? 9.272 8.062 0.728 1.00 97.00 104 PRO A O 1
ATOM 760 N N . GLN A 1 105 ? 9.186 9.907 -0.535 1.00 96.88 105 GLN A N 1
ATOM 761 C CA . GLN A 1 105 ? 7.734 9.848 -0.695 1.00 96.88 105 GLN A CA 1
ATOM 762 C C . GLN A 1 105 ? 7.258 8.630 -1.500 1.00 96.88 105 GLN A C 1
ATOM 764 O O . GLN A 1 105 ? 6.227 8.061 -1.156 1.00 96.88 105 GLN A O 1
ATOM 769 N N . ALA A 1 106 ? 7.985 8.215 -2.544 1.00 97.31 106 ALA A N 1
ATOM 770 C CA . ALA A 1 106 ? 7.636 7.012 -3.303 1.00 97.31 106 ALA A CA 1
ATOM 771 C C . ALA A 1 106 ? 7.900 5.740 -2.495 1.00 97.31 106 ALA A C 1
ATOM 773 O O . ALA A 1 106 ? 7.055 4.849 -2.492 1.00 97.31 106 ALA A O 1
ATOM 774 N N . ASP A 1 107 ? 9.049 5.667 -1.820 1.00 97.44 107 ASP A N 1
ATOM 775 C CA . ASP A 1 107 ? 9.457 4.497 -1.042 1.00 97.44 107 ASP A CA 1
ATOM 776 C C . ASP A 1 107 ? 8.476 4.275 0.135 1.00 97.44 107 ASP A C 1
ATOM 778 O O . ASP A 1 107 ? 7.899 3.193 0.273 1.00 97.44 107 ASP A O 1
ATOM 782 N N . TRP A 1 108 ? 8.142 5.335 0.886 1.00 97.94 108 TRP A N 1
ATOM 783 C CA . TRP A 1 108 ? 7.163 5.264 1.979 1.00 97.94 108 TRP A CA 1
ATOM 784 C C . TRP A 1 108 ? 5.741 4.956 1.493 1.00 97.94 108 TRP A C 1
ATOM 786 O O . TRP A 1 108 ? 5.090 4.058 2.025 1.00 97.94 108 TRP A O 1
ATOM 796 N N . ALA A 1 109 ? 5.253 5.657 0.460 1.00 98.06 109 ALA A N 1
ATOM 797 C CA . ALA A 1 109 ? 3.917 5.405 -0.087 1.00 98.06 109 ALA A CA 1
ATOM 798 C C . ALA A 1 109 ? 3.796 3.984 -0.650 1.00 98.06 109 ALA A C 1
ATOM 800 O O . ALA A 1 109 ? 2.795 3.314 -0.410 1.00 98.06 109 ALA A O 1
ATOM 801 N N . GLY A 1 110 ? 4.823 3.512 -1.360 1.00 98.06 110 GLY A N 1
ATOM 802 C CA . GLY A 1 110 ? 4.884 2.153 -1.886 1.00 98.06 110 GLY A CA 1
ATOM 803 C C . GLY A 1 110 ? 4.826 1.117 -0.771 1.00 98.06 110 GLY A C 1
ATOM 804 O O . GLY A 1 110 ? 4.061 0.164 -0.876 1.00 98.06 110 GLY A O 1
ATOM 805 N N . CYS A 1 111 ? 5.554 1.338 0.328 1.00 98.56 111 CYS A N 1
ATOM 806 C CA . CYS A 1 111 ? 5.487 0.473 1.502 1.00 98.56 111 CYS A CA 1
ATOM 807 C C . CYS A 1 111 ? 4.069 0.415 2.092 1.00 98.56 111 CYS A C 1
ATOM 809 O O . CYS A 1 111 ? 3.539 -0.679 2.265 1.00 98.56 111 CYS A O 1
ATOM 811 N N . VAL A 1 112 ? 3.408 1.558 2.318 1.00 98.75 112 VAL A N 1
ATOM 812 C CA . VAL A 1 112 ? 2.038 1.592 2.874 1.00 98.75 112 VAL A CA 1
ATOM 813 C C . VAL A 1 112 ? 1.033 0.868 1.974 1.00 98.75 112 VAL A C 1
ATOM 815 O O . VAL A 1 11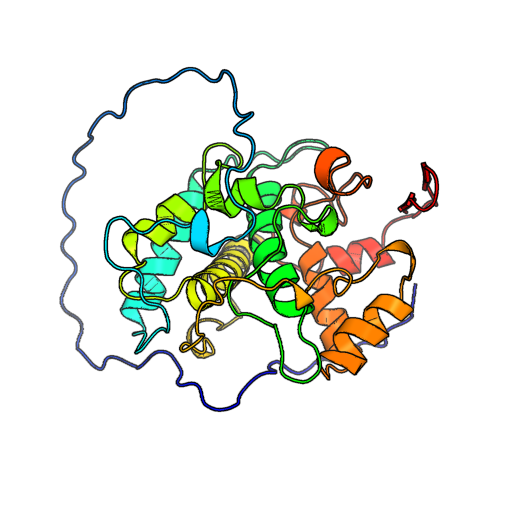2 ? 0.223 0.078 2.458 1.00 98.75 112 VAL A O 1
ATOM 818 N N . LEU A 1 113 ? 1.096 1.091 0.659 1.00 98.69 113 LEU A N 1
ATOM 819 C CA . LEU A 1 113 ? 0.222 0.393 -0.289 1.00 98.69 113 LEU A CA 1
ATOM 820 C C . LEU A 1 113 ? 0.520 -1.108 -0.342 1.00 98.69 113 LEU A C 1
ATOM 822 O O . LEU A 1 113 ? -0.405 -1.910 -0.465 1.00 98.69 113 LEU A O 1
ATOM 826 N N . ARG A 1 114 ? 1.794 -1.495 -0.214 1.00 98.62 114 ARG A N 1
ATOM 827 C CA . ARG A 1 114 ? 2.213 -2.897 -0.180 1.00 98.62 114 ARG A CA 1
ATOM 828 C C . ARG A 1 114 ? 1.743 -3.603 1.091 1.00 98.62 114 ARG A C 1
ATOM 830 O O . ARG A 1 114 ? 1.295 -4.733 0.972 1.00 98.62 114 ARG A O 1
ATOM 837 N N . VAL A 1 115 ? 1.746 -2.950 2.258 1.00 98.69 115 VAL A N 1
ATOM 838 C CA . VAL A 1 115 ? 1.146 -3.493 3.497 1.00 98.69 115 VAL A CA 1
ATOM 839 C C . VAL A 1 115 ? -0.312 -3.887 3.258 1.00 98.69 115 VAL A C 1
ATOM 841 O O . VAL A 1 115 ? -0.670 -5.045 3.447 1.00 98.69 115 VAL A O 1
ATOM 844 N N . ALA A 1 116 ? -1.143 -2.952 2.785 1.00 98.69 116 ALA A N 1
ATOM 845 C CA . ALA A 1 116 ? -2.558 -3.231 2.531 1.00 98.69 116 ALA A CA 1
ATOM 846 C C . ALA A 1 116 ? -2.760 -4.277 1.420 1.00 98.69 116 ALA A C 1
ATOM 848 O O . ALA A 1 116 ? -3.666 -5.104 1.495 1.00 98.69 116 ALA A O 1
ATOM 849 N N . GLY A 1 117 ? -1.903 -4.259 0.394 1.00 98.06 117 GLY A N 1
ATOM 850 C CA . GLY A 1 117 ? -1.897 -5.249 -0.680 1.00 98.06 117 GLY A CA 1
ATOM 851 C C . GLY A 1 117 ? -1.567 -6.661 -0.192 1.00 98.06 117 GLY A C 1
ATOM 852 O O . GLY A 1 117 ? -2.214 -7.618 -0.596 1.00 98.06 117 GLY A O 1
ATOM 853 N N . HIS A 1 118 ? -0.574 -6.811 0.677 1.00 98.44 118 HIS A N 1
ATOM 854 C CA . HIS A 1 118 ? -0.177 -8.117 1.197 1.00 98.44 118 HIS A CA 1
ATOM 855 C C . HIS A 1 118 ? -1.241 -8.689 2.149 1.00 98.44 118 HIS A C 1
ATOM 857 O O . HIS A 1 118 ? -1.522 -9.880 2.079 1.00 98.44 118 HIS A O 1
ATOM 863 N N . ASP A 1 119 ? -1.904 -7.833 2.933 1.00 98.31 119 ASP A N 1
ATOM 864 C CA . ASP A 1 119 ? -3.014 -8.202 3.826 1.00 98.31 119 ASP A CA 1
ATOM 865 C C . ASP A 1 119 ? -4.254 -8.636 3.020 1.00 98.31 119 ASP A C 1
ATOM 867 O O . ASP A 1 119 ? -4.914 -9.616 3.332 1.00 98.31 119 ASP A O 1
ATOM 871 N N . LEU A 1 120 ? -4.565 -7.972 1.897 1.00 96.69 120 LEU A N 1
ATOM 872 C CA . LEU A 1 120 ? -5.714 -8.379 1.074 1.00 96.69 120 LEU A CA 1
ATOM 873 C C . LEU A 1 120 ? -5.459 -9.623 0.199 1.00 96.69 120 LEU A C 1
ATOM 875 O O . LEU A 1 120 ? -6.415 -10.312 -0.162 1.00 96.69 120 LEU A O 1
ATOM 879 N N . MET A 1 121 ? -4.207 -9.888 -0.199 1.00 97.25 121 MET A N 1
ATOM 880 C CA . MET A 1 121 ? -3.859 -10.934 -1.180 1.00 97.25 121 MET A CA 1
ATOM 881 C C . MET A 1 121 ? -3.789 -12.348 -0.592 1.00 97.25 121 MET A C 1
ATOM 883 O O . MET A 1 121 ? -3.791 -13.325 -1.349 1.00 97.25 121 MET A O 1
ATOM 887 N N . ASP A 1 122 ? -3.755 -12.490 0.731 1.00 96.31 122 ASP A N 1
ATOM 888 C CA . ASP A 1 122 ? -3.787 -13.798 1.386 1.00 96.31 122 ASP A CA 1
ATOM 889 C C . ASP A 1 122 ? -5.207 -14.414 1.440 1.00 96.31 122 ASP A C 1
ATOM 891 O O . ASP A 1 122 ? -5.371 -15.583 1.820 1.00 96.31 122 ASP A O 1
ATOM 895 N N . TYR A 1 123 ? -6.228 -13.659 1.008 1.00 97.56 123 TYR A N 1
ATOM 896 C CA . TYR A 1 123 ? -7.617 -14.098 0.985 1.00 97.56 123 TYR A CA 1
ATOM 897 C C . TYR A 1 123 ? -7.771 -15.385 0.174 1.00 97.56 123 TYR A C 1
ATOM 899 O O . TYR A 1 123 ? -7.408 -15.464 -1.002 1.00 97.56 123 TYR A O 1
ATOM 907 N N . ALA A 1 124 ? -8.362 -16.405 0.790 1.00 95.44 124 ALA A N 1
ATOM 908 C CA . ALA A 1 124 ? -8.759 -17.628 0.113 1.00 95.44 124 ALA A CA 1
ATOM 909 C C . ALA A 1 124 ? -9.926 -18.287 0.849 1.00 95.44 124 ALA A C 1
ATOM 911 O O . ALA A 1 124 ? -9.864 -18.500 2.058 1.00 95.44 124 ALA A O 1
ATOM 912 N N . ASN A 1 125 ? -10.971 -18.676 0.113 1.00 92.69 125 ASN A N 1
ATOM 913 C CA . ASN A 1 125 ? -12.088 -19.473 0.638 1.00 92.69 125 ASN A CA 1
ATOM 914 C C . ASN A 1 125 ? -12.747 -18.882 1.907 1.00 92.69 125 ASN A C 1
ATOM 916 O O . ASN A 1 125 ? -13.150 -19.626 2.799 1.00 92.69 125 ASN A O 1
ATOM 920 N N . GLY A 1 126 ? -12.849 -17.550 1.998 1.00 92.19 126 GLY A N 1
ATOM 921 C CA . GLY A 1 126 ? -13.445 -16.860 3.150 1.00 92.19 126 GLY A CA 1
ATOM 922 C C . GLY A 1 126 ? -12.527 -16.688 4.367 1.00 92.19 126 GLY A C 1
ATOM 923 O O . GLY A 1 126 ? -13.022 -16.308 5.423 1.00 92.19 126 GLY A O 1
ATOM 924 N N . GLN A 1 127 ? -11.228 -16.966 4.237 1.00 95.44 127 GLN A N 1
ATOM 925 C CA . GLN A 1 127 ? -10.209 -16.762 5.272 1.00 95.44 127 GLN A CA 1
ATOM 926 C C . GLN A 1 127 ? -9.131 -15.786 4.782 1.00 95.44 127 GLN A C 1
ATOM 928 O O . GLN A 1 127 ? -8.716 -15.895 3.627 1.00 95.44 127 GLN A O 1
ATOM 933 N N . GLY A 1 128 ? -8.641 -14.919 5.671 1.00 96.38 128 GLY A N 1
ATOM 934 C CA . GLY A 1 128 ? -7.712 -13.836 5.338 1.00 96.38 128 GLY A CA 1
ATOM 935 C C . GLY A 1 128 ? -8.426 -12.677 4.655 1.00 96.38 128 GLY A C 1
ATOM 936 O O . GLY A 1 128 ? -9.654 -12.549 4.745 1.00 96.38 128 GLY A O 1
ATOM 937 N N . GLY A 1 129 ? -7.664 -11.892 3.904 1.00 96.12 129 GLY A N 1
ATOM 938 C CA . GLY A 1 129 ? -8.085 -10.624 3.335 1.00 96.12 129 GLY A CA 1
ATOM 939 C C . GLY A 1 129 ? -8.172 -9.549 4.408 1.00 96.12 129 GLY A C 1
ATOM 940 O O . GLY A 1 129 ? -8.442 -9.872 5.552 1.00 96.12 129 GLY A O 1
ATOM 941 N N . SER A 1 130 ? -8.046 -8.281 4.005 1.00 97.81 130 SER A N 1
ATOM 942 C CA . SER A 1 130 ? -7.948 -7.073 4.842 1.00 97.81 130 SER A CA 1
ATOM 943 C C . SER A 1 130 ? -8.393 -7.207 6.311 1.00 97.81 130 SER A C 1
ATOM 945 O O . SER A 1 130 ? -9.447 -6.690 6.690 1.00 97.81 130 SER A O 1
ATOM 947 N N . ASP A 1 131 ? -7.600 -7.883 7.133 1.00 98.25 131 ASP A N 1
ATOM 948 C CA . ASP A 1 131 ? -7.855 -8.155 8.549 1.00 98.25 131 ASP A CA 1
ATOM 949 C C . ASP A 1 131 ? -6.689 -7.654 9.412 1.00 98.25 131 ASP A C 1
ATOM 951 O O . ASP A 1 131 ? -6.663 -7.833 10.633 1.00 98.25 131 ASP A O 1
ATOM 955 N N . GLY A 1 132 ? -5.768 -6.915 8.788 1.00 97.75 132 GLY A N 1
ATOM 956 C CA . GLY A 1 132 ? -4.632 -6.274 9.420 1.00 97.75 132 GLY A CA 1
ATOM 957 C C . GLY A 1 132 ? -3.534 -7.249 9.819 1.00 97.75 132 GLY A C 1
ATOM 958 O O . GLY A 1 132 ? -2.655 -6.859 10.594 1.00 97.75 132 GLY A O 1
ATOM 959 N N . CYS A 1 133 ? -3.569 -8.491 9.330 1.00 97.56 133 CYS A N 1
ATOM 960 C CA . CYS A 1 133 ? -2.561 -9.486 9.637 1.00 97.56 133 CYS A CA 1
ATOM 961 C C . CYS A 1 133 ? -1.608 -9.744 8.467 1.00 97.56 133 CYS A C 1
ATOM 963 O O . CYS A 1 133 ? -1.977 -9.820 7.303 1.00 97.56 133 CYS A O 1
ATOM 965 N N . LEU A 1 134 ? -0.329 -9.866 8.815 1.00 95.75 134 LEU A N 1
ATOM 966 C CA . LEU A 1 134 ? 0.783 -10.192 7.931 1.00 95.75 134 LEU A CA 1
ATOM 967 C C . LEU A 1 134 ? 1.771 -11.029 8.740 1.00 95.75 134 LEU A C 1
ATOM 969 O O . LEU A 1 134 ? 2.008 -10.714 9.907 1.00 95.75 134 LEU A O 1
ATOM 973 N N . ASP A 1 135 ? 2.393 -12.042 8.143 1.00 96.19 135 ASP A N 1
ATOM 974 C CA . ASP A 1 135 ? 3.568 -12.669 8.753 1.00 96.19 135 ASP A CA 1
ATOM 975 C C . ASP A 1 135 ? 4.809 -11.818 8.454 1.00 96.19 135 ASP A C 1
ATOM 977 O O . ASP A 1 135 ? 5.370 -11.884 7.363 1.00 96.19 135 ASP A O 1
ATOM 981 N N . LEU A 1 136 ? 5.242 -10.993 9.407 1.00 96.31 136 LEU A N 1
ATOM 982 C CA . LEU A 1 136 ? 6.383 -10.088 9.229 1.00 96.31 136 LEU A CA 1
ATOM 983 C C . LEU A 1 136 ? 7.736 -10.814 9.166 1.00 96.31 136 LEU A C 1
ATOM 985 O O . LEU A 1 136 ? 8.746 -10.172 8.874 1.00 96.31 136 LEU A O 1
ATOM 989 N N . PHE A 1 137 ? 7.777 -12.117 9.460 1.00 95.19 137 PHE A N 1
ATOM 990 C CA . PHE A 1 137 ? 8.972 -12.949 9.297 1.00 95.19 137 PHE A CA 1
ATOM 991 C C . PHE A 1 137 ? 9.014 -13.669 7.948 1.00 95.19 137 PHE A C 1
ATOM 993 O O . PHE A 1 137 ? 10.069 -14.191 7.581 1.00 95.19 137 PHE A O 1
ATOM 1000 N N . ASP A 1 138 ? 7.911 -13.670 7.198 1.00 95.38 138 ASP A N 1
ATOM 1001 C CA . ASP A 1 138 ? 7.901 -14.139 5.818 1.00 95.38 138 ASP A CA 1
ATOM 1002 C C . ASP A 1 138 ? 8.772 -13.213 4.948 1.00 95.38 138 ASP A C 1
ATOM 1004 O O . ASP A 1 138 ? 8.695 -11.981 5.029 1.00 95.38 138 ASP A O 1
ATOM 1008 N N . ALA A 1 139 ? 9.614 -13.810 4.103 1.00 94.12 139 ALA A N 1
ATOM 1009 C CA . ALA A 1 139 ? 10.498 -13.080 3.201 1.00 94.12 139 ALA A CA 1
ATOM 1010 C C . ALA A 1 139 ? 9.719 -12.173 2.232 1.00 94.12 139 ALA A C 1
ATOM 1012 O O . ALA A 1 139 ? 10.197 -11.088 1.898 1.00 94.12 139 ALA A O 1
ATOM 1013 N N . ASP A 1 140 ? 8.502 -12.559 1.841 1.00 94.69 140 ASP A N 1
ATOM 1014 C CA . ASP A 1 140 ? 7.640 -11.745 0.987 1.00 94.69 140 ASP A CA 1
ATOM 1015 C C . ASP A 1 140 ? 7.147 -10.474 1.692 1.00 94.69 140 ASP A C 1
ATOM 1017 O O . ASP A 1 140 ? 6.732 -9.530 1.021 1.00 94.69 140 ASP A O 1
ATOM 1021 N N . ASN A 1 141 ? 7.243 -10.387 3.021 1.00 96.75 141 ASN A N 1
ATOM 1022 C CA . ASN A 1 141 ? 6.875 -9.209 3.811 1.00 96.75 141 ASN A CA 1
ATOM 1023 C C . ASN A 1 141 ? 8.088 -8.384 4.276 1.00 96.75 141 ASN A C 1
ATOM 1025 O O . ASN A 1 141 ? 7.930 -7.398 5.004 1.00 96.75 141 ASN A O 1
ATOM 1029 N N . ALA A 1 142 ? 9.301 -8.715 3.818 1.00 96.12 142 ALA A N 1
ATOM 1030 C CA . ALA A 1 142 ? 10.500 -7.952 4.148 1.00 96.12 142 ALA A CA 1
ATOM 1031 C C . ALA A 1 142 ? 10.387 -6.472 3.720 1.00 96.12 142 ALA A C 1
ATOM 1033 O O . ALA A 1 142 ? 9.863 -6.130 2.648 1.00 96.12 142 ALA A O 1
ATOM 1034 N N . GLY A 1 143 ? 10.860 -5.584 4.599 1.00 95.75 143 GLY A N 1
ATOM 1035 C CA . GLY A 1 143 ? 10.786 -4.123 4.471 1.00 95.75 143 GLY A CA 1
ATOM 1036 C C . GLY A 1 143 ? 9.457 -3.489 4.912 1.00 95.75 143 GLY A C 1
ATOM 1037 O O . GLY A 1 143 ? 9.429 -2.302 5.222 1.00 95.75 143 GLY A O 1
ATOM 1038 N N . LEU A 1 144 ? 8.358 -4.250 5.017 1.00 97.31 144 LEU A N 1
ATOM 1039 C CA . LEU A 1 144 ? 7.064 -3.719 5.484 1.00 97.31 144 LEU A CA 1
ATOM 1040 C C . LEU A 1 144 ? 7.055 -3.190 6.933 1.00 97.31 144 LEU A C 1
ATOM 1042 O O . LEU A 1 144 ? 6.356 -2.204 7.191 1.00 97.31 144 LEU A O 1
ATOM 1046 N N . PRO A 1 145 ? 7.834 -3.755 7.882 1.00 96.56 145 PRO A N 1
ATOM 1047 C CA . PRO A 1 145 ? 7.945 -3.195 9.227 1.00 96.56 145 PRO A CA 1
ATOM 1048 C C . PRO A 1 145 ? 8.393 -1.736 9.280 1.00 96.56 145 PRO A C 1
ATOM 1050 O O . PRO A 1 145 ? 8.067 -1.043 10.242 1.00 96.56 145 PRO A O 1
ATOM 1053 N N . GLU A 1 146 ? 9.124 -1.264 8.269 1.00 95.69 146 GLU A N 1
ATOM 1054 C CA . GLU A 1 146 ? 9.686 0.083 8.263 1.00 95.69 146 GLU A CA 1
ATOM 1055 C C . GLU A 1 146 ? 8.585 1.138 8.214 1.00 95.69 146 GLU A C 1
ATOM 1057 O O . GLU A 1 146 ? 8.548 2.028 9.063 1.00 95.69 146 GLU A O 1
ATOM 1062 N N . CYS A 1 147 ? 7.636 1.026 7.279 1.00 97.06 147 CYS A N 1
ATOM 1063 C CA . CYS A 1 147 ? 6.516 1.964 7.238 1.00 97.06 147 CYS A CA 1
ATOM 1064 C C . CYS A 1 147 ? 5.442 1.654 8.280 1.00 97.06 147 CYS A C 1
ATOM 1066 O O . CYS A 1 147 ? 4.706 2.565 8.641 1.00 97.06 147 CYS A O 1
ATOM 1068 N N . LEU A 1 148 ? 5.335 0.419 8.785 1.00 96.75 148 LEU A N 1
ATOM 1069 C CA . LEU A 1 148 ? 4.393 0.093 9.859 1.00 96.75 148 LEU A CA 1
ATOM 1070 C C . LEU A 1 148 ? 4.833 0.679 11.204 1.00 96.75 148 LEU A C 1
ATOM 1072 O O . LEU A 1 148 ? 4.050 1.371 11.849 1.00 96.75 148 LEU A O 1
ATOM 1076 N N . HIS A 1 149 ? 6.078 0.421 11.608 1.00 95.94 149 HIS A N 1
ATOM 1077 C CA . HIS A 1 149 ? 6.520 0.559 12.995 1.00 95.94 149 HIS A CA 1
ATOM 1078 C C . HIS A 1 149 ? 7.901 1.205 13.148 1.00 95.94 149 HIS A C 1
ATOM 1080 O O . HIS A 1 149 ? 8.022 2.206 13.844 1.00 95.94 149 HIS A O 1
ATOM 1086 N N . SER A 1 150 ? 8.956 0.654 12.535 1.00 92.75 150 SER A N 1
ATOM 1087 C CA . SER A 1 150 ? 10.335 1.045 12.884 1.00 92.75 150 SER A CA 1
ATOM 1088 C C . SER A 1 150 ? 10.780 2.389 12.301 1.00 92.75 150 SER A C 1
ATOM 1090 O O . SER A 1 150 ? 11.812 2.917 12.708 1.00 92.75 150 SER A O 1
ATOM 1092 N N . GLY A 1 151 ? 10.004 2.951 11.375 1.00 89.88 151 GLY A N 1
ATOM 1093 C CA . GLY A 1 151 ? 10.236 4.259 10.783 1.00 89.88 151 GLY A CA 1
ATOM 1094 C C . GLY A 1 151 ? 10.964 4.165 9.447 1.00 89.88 151 GLY A C 1
ATOM 1095 O O . GLY A 1 151 ? 12.187 4.054 9.389 1.00 89.88 151 GLY A O 1
ATOM 1096 N N . HIS A 1 152 ? 10.221 4.297 8.352 1.00 89.38 152 HIS A N 1
ATOM 1097 C CA . HIS A 1 152 ? 10.780 4.415 7.014 1.00 89.38 152 HIS A CA 1
ATOM 1098 C C . HIS A 1 152 ? 11.033 5.896 6.725 1.00 89.38 152 HIS A C 1
ATOM 1100 O O . HIS A 1 152 ? 10.111 6.712 6.767 1.00 89.38 152 HIS A O 1
ATOM 1106 N N . HIS A 1 153 ? 12.298 6.266 6.511 1.00 92.31 153 HIS A N 1
ATOM 1107 C CA . HIS A 1 153 ? 12.746 7.668 6.504 1.00 92.31 153 HIS A CA 1
ATOM 1108 C C . HIS A 1 153 ? 12.404 8.442 7.794 1.00 92.31 153 HIS A C 1
ATOM 1110 O O . HIS A 1 153 ? 12.178 9.649 7.753 1.00 92.31 153 HIS A O 1
ATOM 1116 N N . GLY A 1 154 ? 12.377 7.749 8.939 1.00 93.44 154 GLY A N 1
ATOM 1117 C CA . GLY A 1 154 ? 12.083 8.342 10.248 1.00 93.44 154 GLY A CA 1
ATOM 1118 C C . GLY A 1 154 ? 10.595 8.462 10.585 1.00 93.44 154 GLY A C 1
ATOM 1119 O O . GLY A 1 154 ? 10.271 9.031 11.621 1.00 93.44 154 GLY A O 1
ATOM 1120 N N . PHE A 1 155 ? 9.701 7.924 9.747 1.00 94.62 155 PHE A N 1
ATOM 1121 C CA . PHE A 1 155 ? 8.255 8.009 9.952 1.00 94.62 155 PHE A CA 1
ATOM 1122 C C . PHE A 1 155 ? 7.557 6.660 9.809 1.00 94.62 155 PHE A C 1
ATOM 1124 O O . PHE A 1 155 ? 7.856 5.885 8.897 1.00 94.62 155 PHE A O 1
ATOM 1131 N N . SER A 1 156 ? 6.568 6.403 10.662 1.00 96.56 156 SER A N 1
ATOM 1132 C CA . SER A 1 156 ? 5.805 5.156 10.668 1.00 96.56 156 SER A CA 1
ATOM 1133 C C . SER A 1 156 ? 4.296 5.407 10.675 1.00 96.56 156 SER A C 1
ATOM 1135 O O . SER A 1 156 ? 3.808 6.472 11.050 1.00 96.56 156 SER A O 1
ATOM 1137 N N . LEU A 1 157 ? 3.525 4.402 10.278 1.00 98.19 157 LEU A N 1
ATOM 1138 C CA . LEU A 1 157 ? 2.081 4.384 10.449 1.00 98.19 157 LEU A CA 1
ATOM 1139 C C . LEU A 1 157 ? 1.685 4.263 11.922 1.00 98.19 157 LEU A C 1
ATOM 1141 O O . LEU A 1 157 ? 0.603 4.730 12.275 1.00 98.19 157 LEU A O 1
ATOM 1145 N N . LEU A 1 158 ? 2.543 3.703 12.782 1.00 97.81 158 LEU A N 1
ATOM 1146 C CA . LEU A 1 158 ? 2.328 3.670 14.227 1.00 97.81 158 LEU A CA 1
ATOM 1147 C C . LEU A 1 158 ? 2.091 5.081 14.784 1.00 97.81 158 LEU A C 1
ATOM 1149 O O . LEU A 1 158 ? 1.135 5.278 15.531 1.00 97.81 158 LEU A O 1
ATOM 1153 N N . ASP A 1 159 ? 2.867 6.075 14.342 1.00 95.12 159 ASP A N 1
ATOM 1154 C CA . ASP A 1 159 ? 2.746 7.477 14.782 1.00 95.12 159 ASP A CA 1
ATOM 1155 C C . ASP A 1 159 ? 1.347 8.070 14.540 1.00 95.12 159 ASP A C 1
ATOM 1157 O O . ASP A 1 159 ? 0.883 8.953 15.276 1.00 95.12 159 ASP A O 1
ATOM 1161 N N . ALA A 1 160 ? 0.671 7.596 13.488 1.00 97.62 160 ALA A N 1
ATOM 1162 C CA . ALA A 1 160 ? -0.711 7.937 13.186 1.00 97.62 160 ALA A CA 1
ATOM 1163 C C . ALA A 1 160 ? -1.694 7.027 13.931 1.00 97.62 160 ALA A C 1
ATOM 1165 O O . ALA A 1 160 ? -2.630 7.531 14.551 1.00 97.62 160 ALA A O 1
ATOM 1166 N N . TYR A 1 161 ? -1.479 5.711 13.906 1.00 98.50 161 TYR A N 1
ATOM 1167 C CA . TYR A 1 161 ? -2.378 4.730 14.510 1.00 98.50 161 TYR A CA 1
ATOM 1168 C C . TYR A 1 161 ? -2.572 4.977 16.004 1.00 98.50 161 TYR A C 1
ATOM 1170 O O . TYR A 1 161 ? -3.703 4.985 16.477 1.00 98.50 161 TYR A O 1
ATOM 1178 N N . GLN A 1 162 ? -1.506 5.282 16.746 1.00 97.94 162 GLN A N 1
ATOM 1179 C CA . GLN A 1 162 ? -1.572 5.526 18.191 1.00 97.94 162 GLN A CA 1
ATOM 1180 C C . GLN A 1 162 ? -2.514 6.667 18.593 1.00 97.94 162 GLN A C 1
ATOM 1182 O O . GLN A 1 162 ? -2.984 6.697 19.729 1.00 97.94 162 GLN A O 1
ATOM 1187 N N . ARG A 1 163 ? -2.812 7.597 17.677 1.00 97.56 163 ARG A N 1
ATOM 1188 C CA . ARG A 1 163 ? -3.738 8.715 17.919 1.00 97.56 163 ARG A CA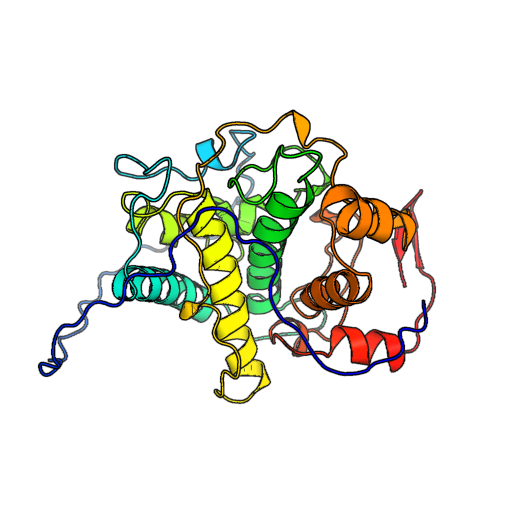 1
ATOM 1189 C C . ARG A 1 163 ? -5.204 8.334 17.730 1.00 97.56 163 ARG A C 1
ATOM 1191 O O . ARG A 1 163 ? -6.063 9.049 18.226 1.00 97.56 163 ARG A O 1
ATOM 1198 N N . HIS A 1 164 ? -5.469 7.238 17.019 1.00 97.81 164 HIS A N 1
ATOM 1199 C CA . HIS A 1 164 ? -6.807 6.833 16.572 1.00 97.81 164 HIS A CA 1
ATOM 1200 C C . HIS A 1 164 ? -7.174 5.397 16.979 1.00 97.81 164 HIS A C 1
ATOM 1202 O O . HIS A 1 164 ? -8.313 4.979 16.803 1.00 97.81 164 HIS A O 1
ATOM 1208 N N . CYS A 1 165 ? -6.240 4.628 17.547 1.00 97.69 165 CYS A N 1
ATOM 1209 C CA . CYS A 1 165 ? -6.376 3.192 17.824 1.00 97.69 165 CYS A CA 1
ATOM 1210 C C . CYS A 1 165 ? -7.501 2.825 18.806 1.00 97.69 165 CYS A C 1
ATOM 1212 O O . CYS A 1 165 ? -7.891 1.661 18.882 1.00 97.69 165 CYS A O 1
ATOM 1214 N N . SER A 1 166 ? -8.039 3.794 19.549 1.00 97.12 166 SER A N 1
ATOM 1215 C CA . SER A 1 166 ? -9.228 3.626 20.394 1.00 97.12 166 SER A CA 1
ATOM 1216 C C . SER A 1 166 ? -10.559 3.806 19.652 1.00 97.12 166 SER A C 1
ATOM 1218 O O . SER A 1 166 ? -11.611 3.655 20.267 1.00 97.12 166 SER A O 1
ATOM 1220 N N . GLU A 1 167 ? -10.535 4.151 18.364 1.00 96.44 167 GLU A N 1
ATOM 1221 C CA . GLU A 1 167 ? -11.720 4.455 17.547 1.00 96.44 167 GLU A CA 1
ATOM 1222 C C . GLU A 1 167 ? -11.808 3.573 16.294 1.00 96.44 167 GLU A C 1
ATOM 1224 O O . GLU A 1 167 ? -12.904 3.199 15.882 1.00 96.44 167 GLU A O 1
ATOM 1229 N N . ILE A 1 168 ? -10.662 3.194 15.720 1.00 98.38 168 ILE A N 1
ATOM 1230 C CA . ILE A 1 168 ? -10.559 2.361 14.519 1.00 98.38 168 ILE A CA 1
ATOM 1231 C C . ILE A 1 168 ? -9.732 1.106 14.809 1.00 98.38 168 ILE A C 1
ATOM 1233 O O . ILE A 1 168 ? -8.729 1.161 15.523 1.00 98.38 168 ILE A O 1
ATOM 1237 N N . SER A 1 169 ? -10.145 -0.032 14.251 1.00 98.75 169 SER A N 1
ATOM 1238 C CA . SER A 1 169 ? -9.343 -1.254 14.297 1.00 98.75 169 SER A CA 1
ATOM 1239 C C . SER A 1 169 ? -8.089 -1.126 13.433 1.00 98.75 169 SER A C 1
ATOM 1241 O O . SER A 1 169 ? -8.067 -0.371 12.461 1.00 98.75 169 SER A O 1
ATOM 1243 N N . LEU A 1 170 ? -7.035 -1.884 13.750 1.00 98.75 170 LEU A N 1
ATOM 1244 C CA . LEU A 1 170 ? -5.814 -1.887 12.937 1.00 98.75 170 LEU A CA 1
ATOM 1245 C C . LEU A 1 170 ? -6.108 -2.295 11.484 1.00 98.75 170 LEU A C 1
ATOM 1247 O O . LEU A 1 170 ? -5.574 -1.689 10.558 1.00 98.75 170 LEU A O 1
ATOM 1251 N N . ALA A 1 171 ? -6.997 -3.272 11.294 1.00 98.75 171 ALA A N 1
ATOM 1252 C CA . ALA A 1 171 ? -7.439 -3.728 9.979 1.00 98.75 171 ALA A CA 1
ATOM 1253 C C . ALA A 1 171 ? -8.065 -2.605 9.134 1.00 98.75 171 ALA A C 1
ATOM 1255 O O . ALA A 1 171 ? -7.674 -2.389 7.988 1.00 98.75 171 ALA A O 1
ATOM 1256 N N . ASP A 1 172 ? -9.013 -1.844 9.696 1.00 98.81 172 ASP A N 1
ATOM 1257 C CA . ASP A 1 172 ? -9.601 -0.703 8.985 1.00 98.81 172 ASP A CA 1
ATOM 1258 C C . ASP A 1 172 ? -8.591 0.435 8.801 1.00 98.81 172 ASP A C 1
ATOM 1260 O O . ASP A 1 172 ? -8.582 1.081 7.753 1.00 98.81 172 ASP A O 1
ATOM 1264 N N . PHE A 1 173 ? -7.712 0.662 9.779 1.00 98.81 173 PHE A N 1
ATOM 1265 C CA . PHE A 1 173 ? -6.678 1.687 9.696 1.00 98.81 173 PHE A CA 1
ATOM 1266 C C . PHE A 1 173 ? -5.684 1.428 8.555 1.00 98.81 173 PHE A C 1
ATOM 1268 O O . PHE A 1 173 ? -5.348 2.366 7.837 1.00 98.81 173 PHE A O 1
ATOM 1275 N N . ILE A 1 174 ? -5.243 0.182 8.345 1.00 98.88 174 ILE A N 1
ATOM 1276 C CA . ILE A 1 174 ? -4.331 -0.182 7.246 1.00 98.88 174 ILE A CA 1
ATOM 1277 C C . ILE A 1 174 ? -4.971 0.109 5.882 1.00 98.88 174 ILE A C 1
ATOM 1279 O O . ILE A 1 174 ? -4.336 0.725 5.021 1.00 98.88 174 ILE A O 1
ATOM 1283 N N . VAL A 1 175 ? -6.239 -0.266 5.689 1.00 98.75 175 VAL A N 1
ATOM 1284 C CA . VAL A 1 175 ? -6.958 0.019 4.436 1.00 98.75 175 VAL A CA 1
ATOM 1285 C C . VAL A 1 175 ? -7.154 1.524 4.247 1.00 98.75 175 VAL A C 1
ATOM 1287 O O . VAL A 1 175 ? -6.867 2.049 3.172 1.00 98.75 175 VAL A O 1
ATOM 1290 N N . LEU A 1 176 ? -7.575 2.240 5.294 1.00 98.69 176 LEU A N 1
ATOM 1291 C CA . LEU A 1 176 ? -7.761 3.693 5.249 1.00 98.69 176 LEU A CA 1
ATOM 1292 C C . LEU A 1 176 ? -6.439 4.411 4.946 1.00 98.69 176 LEU A C 1
ATOM 1294 O O . LEU A 1 176 ? -6.414 5.344 4.145 1.00 98.69 176 LEU A O 1
ATOM 1298 N N . ALA A 1 177 ? -5.320 3.952 5.511 1.00 98.81 177 ALA A N 1
ATOM 1299 C CA . ALA A 1 177 ? -3.999 4.495 5.224 1.00 98.81 177 ALA A CA 1
ATOM 1300 C C . ALA A 1 177 ? -3.616 4.349 3.748 1.00 98.81 177 ALA A C 1
ATOM 1302 O O . ALA A 1 177 ? -3.118 5.304 3.146 1.00 98.81 177 ALA A O 1
ATOM 1303 N N . ALA A 1 178 ? -3.901 3.194 3.144 1.00 98.69 178 ALA A N 1
ATOM 1304 C CA . ALA A 1 178 ? -3.695 2.986 1.718 1.00 98.69 178 ALA A CA 1
ATOM 1305 C C . ALA A 1 178 ? -4.588 3.904 0.863 1.00 98.69 178 ALA A C 1
ATOM 1307 O O . ALA A 1 178 ? -4.095 4.547 -0.066 1.00 98.69 178 ALA A O 1
ATOM 1308 N N . GLU A 1 179 ? -5.875 4.043 1.196 1.00 97.62 179 GLU A N 1
ATOM 1309 C CA . GLU A 1 179 ? -6.788 4.956 0.491 1.00 97.62 179 GLU A CA 1
ATOM 1310 C C . GLU A 1 179 ? -6.364 6.428 0.621 1.00 97.62 179 GLU A C 1
ATOM 1312 O O . GLU A 1 179 ? -6.401 7.181 -0.361 1.00 97.62 179 GLU A O 1
ATOM 1317 N N . ALA A 1 180 ? -5.891 6.838 1.801 1.00 97.38 180 ALA A N 1
ATOM 1318 C CA . ALA A 1 180 ? -5.324 8.162 2.030 1.00 97.38 180 ALA A CA 1
ATOM 1319 C C . ALA A 1 180 ? -4.114 8.394 1.114 1.00 97.38 180 ALA A C 1
ATOM 1321 O O . ALA A 1 180 ? -4.080 9.391 0.387 1.00 97.38 180 ALA A O 1
ATOM 1322 N N . VAL A 1 181 ? -3.170 7.443 1.087 1.00 97.56 181 VAL A N 1
ATOM 1323 C CA . VAL A 1 181 ? -1.977 7.491 0.230 1.00 97.56 181 VAL A CA 1
ATOM 1324 C C . VAL A 1 181 ? -2.334 7.604 -1.241 1.00 97.56 181 VAL A C 1
ATOM 1326 O O . VAL A 1 181 ? -1.794 8.474 -1.929 1.00 97.56 181 VAL A O 1
ATOM 1329 N N . ILE A 1 182 ? -3.274 6.796 -1.730 1.00 96.81 182 ILE A N 1
ATOM 1330 C CA . ILE A 1 182 ? -3.778 6.885 -3.107 1.00 96.81 182 ILE A CA 1
ATOM 1331 C C . ILE A 1 182 ? -4.351 8.281 -3.380 1.00 96.81 182 ILE A C 1
ATOM 1333 O O . ILE A 1 182 ? -4.045 8.885 -4.408 1.00 96.81 182 ILE A O 1
ATOM 1337 N N . THR A 1 183 ? -5.139 8.821 -2.448 1.00 93.81 183 THR A N 1
ATOM 1338 C CA . THR A 1 183 ? -5.815 10.116 -2.601 1.00 93.81 183 THR A CA 1
ATOM 1339 C C . THR A 1 183 ? -4.824 11.266 -2.754 1.00 93.81 183 THR A C 1
ATOM 1341 O O . THR A 1 183 ? -4.859 11.981 -3.755 1.00 93.81 183 THR A O 1
ATOM 1344 N N . PHE A 1 184 ? -3.891 11.448 -1.816 1.00 91.62 184 PHE A N 1
ATOM 1345 C CA . PHE A 1 184 ? -2.958 12.575 -1.919 1.00 91.62 184 PHE A CA 1
ATOM 1346 C C . PHE A 1 184 ? -1.867 12.352 -2.975 1.00 91.62 184 PHE A C 1
ATOM 1348 O O . PHE A 1 184 ? -1.428 13.306 -3.614 1.00 91.62 184 PHE A O 1
ATOM 1355 N N . SER A 1 185 ? -1.449 11.110 -3.246 1.00 93.56 185 SER A N 1
ATOM 1356 C CA . SER A 1 185 ? -0.521 10.847 -4.359 1.00 93.56 185 SER A CA 1
ATOM 1357 C C . SER A 1 185 ? -1.179 11.088 -5.725 1.00 93.56 185 SER A C 1
ATOM 1359 O O . SER A 1 185 ? -0.492 11.480 -6.675 1.00 93.56 185 SER A O 1
ATOM 1361 N N . ARG A 1 186 ? -2.509 10.947 -5.830 1.00 93.69 186 ARG A N 1
ATOM 1362 C CA . ARG A 1 186 ? -3.291 11.373 -6.999 1.00 93.69 186 ARG A CA 1
ATOM 1363 C C . ARG A 1 186 ? -3.306 12.890 -7.160 1.00 93.69 186 ARG A C 1
ATOM 1365 O O . ARG A 1 186 ? -3.141 13.355 -8.284 1.00 93.69 186 ARG A O 1
ATOM 1372 N N . GLU A 1 187 ? -3.436 13.665 -6.084 1.00 91.25 187 GLU A N 1
ATOM 1373 C CA . GLU A 1 187 ? -3.399 15.139 -6.150 1.00 91.25 187 GLU A CA 1
ATOM 1374 C C . GLU A 1 187 ? -2.119 15.644 -6.831 1.00 91.25 187 GLU A C 1
ATOM 1376 O O . GLU A 1 187 ? -2.173 16.529 -7.686 1.00 91.25 187 GLU A O 1
ATOM 1381 N N . TYR A 1 188 ? -0.965 15.034 -6.539 1.00 88.75 188 TYR A N 1
ATOM 1382 C CA . TYR A 1 188 ? 0.294 15.369 -7.220 1.00 88.75 188 TYR A CA 1
ATOM 1383 C C . TYR A 1 188 ? 0.333 14.951 -8.695 1.00 88.75 188 TYR A C 1
ATOM 1385 O O . TYR A 1 188 ? 1.104 15.520 -9.472 1.00 88.75 188 TYR A O 1
ATOM 1393 N N . ALA A 1 189 ? -0.450 13.945 -9.089 1.00 89.88 189 ALA A N 1
ATOM 1394 C CA . ALA A 1 189 ? -0.561 13.519 -10.479 1.00 89.88 189 ALA A CA 1
ATOM 1395 C C . ALA A 1 189 ? -1.424 14.477 -11.312 1.00 89.88 189 ALA A C 1
ATOM 1397 O O . ALA A 1 189 ? -1.144 14.677 -12.492 1.00 89.88 189 ALA A O 1
ATOM 1398 N N . THR A 1 190 ? -2.458 15.060 -10.707 1.00 89.81 190 THR A N 1
ATOM 1399 C CA . THR A 1 190 ? -3.496 15.843 -11.396 1.00 89.81 190 THR A CA 1
ATOM 1400 C C . THR A 1 190 ? -3.398 17.350 -11.164 1.00 89.81 190 THR A C 1
ATOM 1402 O O . THR A 1 190 ? -4.178 18.104 -11.740 1.00 89.81 190 THR A O 1
ATOM 1405 N N . GLY A 1 191 ? -2.469 17.811 -10.322 1.00 84.75 191 GLY A N 1
ATOM 1406 C CA . GLY A 1 191 ? -2.360 19.226 -9.955 1.00 84.75 191 GLY A CA 1
ATOM 1407 C C . GLY A 1 191 ? -3.431 19.676 -8.957 1.00 84.75 191 GLY A C 1
ATOM 1408 O O . GLY A 1 191 ? -3.870 20.820 -9.009 1.00 84.75 191 GLY A O 1
ATOM 1409 N N . GLY A 1 192 ? -3.862 18.777 -8.066 1.00 81.00 192 GLY A N 1
ATOM 1410 C CA . GLY A 1 192 ? -4.794 19.063 -6.968 1.00 81.00 192 GLY A CA 1
ATOM 1411 C C . GLY A 1 192 ? -6.255 18.695 -7.237 1.00 81.00 192 GLY A C 1
ATOM 1412 O O . GLY A 1 192 ? -7.094 18.879 -6.363 1.00 81.00 192 GLY A O 1
ATOM 1413 N N . THR A 1 193 ? -6.583 18.158 -8.417 1.00 77.94 193 THR A N 1
ATOM 1414 C CA . THR A 1 193 ? -7.938 17.658 -8.705 1.00 77.94 193 THR A CA 1
ATOM 1415 C C . THR A 1 193 ? -8.040 16.179 -8.344 1.00 77.94 193 THR A C 1
ATOM 1417 O O . THR A 1 193 ? -7.428 15.344 -9.006 1.00 77.94 193 THR A O 1
ATOM 1420 N N . VAL A 1 194 ? -8.821 15.824 -7.329 1.00 75.94 194 VAL A N 1
ATOM 1421 C CA . VAL A 1 194 ? -9.105 14.414 -7.023 1.00 75.94 194 VAL A CA 1
ATOM 1422 C C . VAL A 1 194 ? -10.416 14.020 -7.690 1.00 75.94 194 VAL A C 1
ATOM 1424 O O . VAL A 1 194 ? -11.483 14.475 -7.299 1.00 75.94 194 VAL A O 1
ATOM 1427 N N . ASP A 1 195 ? -10.327 13.174 -8.711 1.00 78.81 195 ASP A N 1
ATOM 1428 C CA . ASP A 1 195 ? -11.457 12.599 -9.449 1.00 78.81 195 ASP A CA 1
ATOM 1429 C C . ASP A 1 195 ? -11.864 11.212 -8.918 1.00 78.81 195 ASP A C 1
ATOM 1431 O O . ASP A 1 195 ? -12.424 10.393 -9.644 1.00 78.81 195 ASP A O 1
ATOM 1435 N N . MET A 1 196 ? -11.554 10.931 -7.649 1.00 82.88 196 MET A N 1
ATOM 1436 C CA . MET A 1 196 ? -11.807 9.656 -6.979 1.00 82.88 196 MET A CA 1
ATOM 1437 C C . MET A 1 196 ? -12.420 9.903 -5.602 1.00 82.88 196 MET A C 1
ATOM 1439 O O . MET A 1 196 ? -11.890 10.682 -4.816 1.00 82.88 196 MET A O 1
ATOM 1443 N N . ASP A 1 197 ? -13.516 9.213 -5.301 1.00 86.69 197 ASP A N 1
ATOM 1444 C CA . ASP A 1 197 ? -14.199 9.308 -4.011 1.00 86.69 197 ASP A CA 1
ATOM 1445 C C . ASP A 1 197 ? -14.065 7.987 -3.249 1.00 86.69 197 ASP A C 1
ATOM 1447 O O . ASP A 1 197 ? -14.929 7.110 -3.316 1.00 86.69 197 ASP A O 1
ATOM 1451 N N . LEU A 1 198 ? -12.923 7.820 -2.581 1.00 91.25 198 LEU A N 1
ATOM 1452 C CA . LEU A 1 198 ? -12.670 6.668 -1.711 1.00 91.25 198 LEU A CA 1
ATOM 1453 C C . LEU A 1 198 ? -13.396 6.828 -0.371 1.00 91.25 198 LEU A C 1
ATOM 1455 O O . LEU A 1 198 ? -14.045 5.903 0.102 1.00 91.25 198 LEU A O 1
ATOM 1459 N N . ARG A 1 199 ? -13.415 8.056 0.154 1.00 92.12 199 ARG A N 1
ATOM 1460 C CA . ARG A 1 199 ? -14.027 8.412 1.436 1.00 92.12 199 ARG A CA 1
ATOM 1461 C C . ARG A 1 199 ? -15.488 7.982 1.558 1.00 92.12 199 ARG A C 1
ATOM 1463 O O . ARG A 1 199 ? -15.850 7.397 2.571 1.00 92.12 199 ARG A O 1
ATOM 1470 N N . SER A 1 200 ? -16.340 8.272 0.570 1.00 89.69 200 SER A N 1
ATOM 1471 C CA . SER A 1 200 ? -17.763 7.893 0.655 1.00 89.69 200 SER A CA 1
ATOM 1472 C C . SER A 1 200 ? -18.007 6.394 0.461 1.00 89.69 200 SER A C 1
ATOM 1474 O O . SER A 1 200 ? -19.045 5.871 0.872 1.00 89.69 200 SER A O 1
ATOM 1476 N N . ASN A 1 201 ? -17.054 5.697 -0.163 1.00 91.00 201 ASN A N 1
ATOM 1477 C CA . ASN A 1 201 ? -17.127 4.267 -0.437 1.00 91.00 201 ASN A CA 1
ATOM 1478 C C . ASN A 1 201 ? -16.426 3.415 0.623 1.00 91.00 201 ASN A C 1
ATOM 1480 O O . ASN A 1 201 ? -16.633 2.198 0.617 1.00 91.00 201 ASN A O 1
ATOM 1484 N N . PHE A 1 202 ? -15.649 4.029 1.522 1.00 95.00 202 PHE A N 1
ATOM 1485 C CA . PHE A 1 202 ? -14.962 3.332 2.597 1.00 95.00 202 PHE A CA 1
ATOM 1486 C C . PHE A 1 202 ? -15.966 2.569 3.457 1.00 95.00 202 PHE A C 1
ATOM 1488 O O . PHE A 1 202 ? -17.023 3.073 3.843 1.00 95.00 202 PHE A O 1
ATOM 1495 N N . ARG A 1 203 ? -15.627 1.315 3.736 1.00 93.81 203 ARG A N 1
ATOM 1496 C CA . ARG A 1 203 ? -16.434 0.399 4.535 1.00 93.81 203 ARG A CA 1
ATOM 1497 C C . ARG A 1 203 ? -15.657 0.069 5.787 1.00 93.81 203 ARG A C 1
ATOM 1499 O O . ARG A 1 203 ? -14.628 -0.585 5.669 1.00 93.81 203 ARG A O 1
ATOM 1506 N N . TYR A 1 204 ? -16.135 0.517 6.940 1.00 96.81 204 TYR A N 1
ATOM 1507 C CA . TYR A 1 204 ? -15.566 0.159 8.237 1.00 96.81 204 TYR A CA 1
ATOM 1508 C C . TYR A 1 204 ? -16.217 -1.115 8.783 1.00 96.81 204 TYR A C 1
ATOM 1510 O O . TYR A 1 204 ? -17.279 -1.525 8.312 1.00 96.81 204 TYR A O 1
ATOM 1518 N N . GLY A 1 205 ? -15.611 -1.700 9.812 1.00 97.50 205 GLY A N 1
ATOM 1519 C CA . GLY A 1 205 ? -16.127 -2.860 10.538 1.00 97.50 205 GLY A CA 1
ATOM 1520 C C . GLY A 1 205 ? -15.231 -4.090 10.449 1.00 97.50 205 GLY A C 1
ATOM 1521 O O . GLY A 1 205 ? -15.667 -5.180 10.815 1.00 97.50 205 GLY A O 1
ATOM 1522 N N . ARG A 1 206 ? -13.988 -3.947 9.973 1.00 98.00 206 ARG A N 1
ATOM 1523 C CA . ARG A 1 206 ? -13.022 -5.051 9.950 1.00 98.00 206 ARG A CA 1
ATOM 1524 C C . ARG A 1 206 ? -12.589 -5.397 11.368 1.00 98.00 206 ARG A C 1
ATOM 1526 O O . ARG A 1 206 ? -12.264 -4.509 12.164 1.00 98.00 206 ARG A O 1
ATOM 1533 N N . THR A 1 207 ? -12.544 -6.690 11.669 1.00 98.25 207 THR A N 1
ATOM 1534 C CA . THR A 1 207 ? -11.951 -7.215 12.900 1.00 98.25 207 THR A CA 1
ATOM 1535 C C . THR A 1 207 ? -10.466 -7.457 12.673 1.00 98.25 207 THR A C 1
ATOM 1537 O O . THR A 1 207 ? -10.104 -8.126 11.715 1.00 98.25 207 THR A O 1
ATOM 1540 N N . THR A 1 208 ? -9.613 -6.936 13.554 1.00 98.56 208 THR A N 1
ATOM 1541 C CA . THR A 1 208 ? -8.170 -7.191 13.493 1.00 98.56 208 THR A CA 1
ATOM 1542 C C . THR A 1 208 ? -7.872 -8.638 13.871 1.00 98.56 208 THR A C 1
ATOM 1544 O O . THR A 1 208 ? -8.234 -9.081 14.964 1.00 98.56 208 THR A O 1
ATOM 1547 N N . ALA A 1 209 ? -7.193 -9.369 12.991 1.00 98.06 209 ALA A N 1
ATOM 1548 C CA . ALA A 1 209 ? -6.671 -10.690 13.296 1.00 98.06 209 ALA A CA 1
ATOM 1549 C C . ALA A 1 209 ? -5.354 -10.570 14.079 1.00 98.06 209 ALA A C 1
ATOM 1551 O O . ALA A 1 209 ? -4.433 -9.845 13.706 1.00 98.06 209 ALA A O 1
ATOM 1552 N N . ALA A 1 210 ? -5.257 -11.293 15.197 1.00 96.75 210 ALA A N 1
ATOM 1553 C CA . ALA A 1 210 ? -4.044 -11.293 16.015 1.00 96.75 210 ALA A CA 1
ATOM 1554 C C . ALA A 1 210 ? -2.906 -12.108 15.377 1.00 96.75 210 ALA A C 1
ATOM 1556 O O . ALA A 1 210 ? -1.737 -11.812 15.619 1.00 96.75 210 ALA A O 1
ATOM 1557 N N . THR A 1 211 ? -3.253 -13.146 14.609 1.00 97.00 211 THR A N 1
ATOM 1558 C CA . THR A 1 211 ? -2.328 -14.057 13.926 1.00 97.00 211 THR A CA 1
ATOM 1559 C C . THR A 1 211 ? -2.952 -14.581 12.628 1.00 97.00 211 THR A C 1
ATOM 1561 O O . THR A 1 211 ? -4.174 -14.693 12.523 1.00 97.00 211 THR A O 1
ATOM 1564 N N . CYS A 1 212 ? -2.112 -14.947 11.657 1.00 96.75 212 CYS A N 1
ATOM 1565 C CA . CYS A 1 212 ? -2.534 -15.428 10.336 1.00 96.75 212 CYS A CA 1
ATOM 1566 C C . CYS A 1 212 ? -1.532 -16.451 9.780 1.00 96.75 212 CYS A C 1
ATOM 1568 O O . CYS A 1 212 ? -1.037 -16.336 8.667 1.00 96.75 212 CYS A O 1
ATOM 1570 N N . THR A 1 213 ? -1.240 -17.513 10.536 1.00 95.06 213 THR A N 1
ATOM 1571 C CA . THR A 1 213 ? -0.311 -18.576 10.089 1.00 95.06 213 THR A CA 1
ATOM 1572 C C . THR A 1 213 ? -0.750 -19.281 8.802 1.00 95.06 213 THR A C 1
ATOM 1574 O O . THR A 1 213 ? 0.048 -19.939 8.150 1.00 95.06 213 THR A O 1
ATOM 1577 N N . PHE A 1 214 ? -2.022 -19.156 8.420 1.00 94.25 214 PHE A N 1
ATOM 1578 C CA . PHE A 1 214 ? -2.546 -19.680 7.162 1.00 94.25 214 PHE A CA 1
ATOM 1579 C C . PHE A 1 214 ? -2.077 -18.894 5.924 1.00 94.25 214 PHE A C 1
ATOM 1581 O O . PHE A 1 214 ? -2.302 -19.379 4.813 1.00 94.25 214 PHE A O 1
ATOM 1588 N N . ALA A 1 215 ? -1.528 -17.686 6.105 1.00 94.56 215 ALA A N 1
ATOM 1589 C CA . ALA A 1 215 ? -1.150 -16.767 5.032 1.00 94.56 215 ALA A CA 1
ATOM 1590 C C . ALA A 1 215 ? 0.156 -17.170 4.328 1.00 94.56 215 ALA A C 1
ATOM 1592 O O . ALA A 1 215 ? 0.378 -16.770 3.185 1.00 94.56 215 ALA A O 1
ATOM 1593 N N . GLU A 1 216 ? 0.992 -17.987 4.977 1.00 93.69 216 GLU A N 1
ATOM 1594 C CA . GLU A 1 216 ? 2.257 -18.471 4.419 1.00 93.69 216 GLU A CA 1
ATOM 1595 C C . GLU A 1 216 ? 2.039 -19.105 3.033 1.00 93.69 216 GLU A C 1
ATOM 1597 O O . GLU A 1 216 ? 1.157 -19.948 2.832 1.00 93.69 216 GLU A O 1
ATOM 1602 N N . GLY A 1 217 ? 2.830 -18.662 2.052 1.00 93.69 217 GLY A N 1
ATOM 1603 C CA . GLY A 1 217 ? 2.767 -19.152 0.672 1.00 93.69 217 GLY A CA 1
ATOM 1604 C C . GLY A 1 217 ? 1.519 -18.739 -0.119 1.00 93.69 217 GLY A C 1
ATOM 1605 O O . GLY A 1 217 ? 1.313 -19.236 -1.226 1.00 93.69 217 GLY A O 1
ATOM 1606 N N . ARG A 1 218 ? 0.667 -17.850 0.413 1.00 95.62 218 ARG A N 1
ATOM 1607 C CA . ARG A 1 218 ? -0.509 -17.334 -0.307 1.00 95.62 218 ARG A CA 1
ATOM 1608 C C . ARG A 1 218 ? -0.220 -16.102 -1.153 1.00 95.62 218 ARG A C 1
ATOM 1610 O O . ARG A 1 218 ? -1.068 -15.747 -1.973 1.00 95.62 218 ARG A O 1
ATOM 1617 N N . LEU A 1 219 ? 0.913 -15.438 -0.976 1.00 96.62 219 LEU A N 1
ATOM 1618 C CA . LEU A 1 219 ? 1.263 -14.281 -1.791 1.00 96.62 219 LEU A CA 1
ATOM 1619 C C . LEU A 1 219 ? 1.700 -14.715 -3.204 1.00 96.62 219 LEU A C 1
ATOM 1621 O O . LEU A 1 219 ? 2.231 -15.812 -3.384 1.00 96.62 219 LEU A O 1
ATOM 1625 N N . PRO A 1 220 ? 1.417 -13.904 -4.240 1.00 96.56 220 PRO A N 1
ATOM 1626 C CA . PRO A 1 220 ? 1.755 -14.253 -5.614 1.00 96.56 220 PRO A CA 1
ATOM 1627 C C . PRO A 1 220 ? 3.271 -14.239 -5.834 1.00 96.56 220 PRO A C 1
ATOM 1629 O O . PRO A 1 220 ? 3.928 -13.223 -5.616 1.00 96.56 220 PRO A O 1
ATOM 1632 N N . ASN A 1 221 ? 3.812 -15.336 -6.364 1.00 95.38 221 ASN A N 1
ATOM 1633 C CA . ASN A 1 221 ? 5.218 -15.405 -6.745 1.00 95.38 221 ASN A CA 1
ATOM 1634 C C . ASN A 1 221 ? 5.466 -14.632 -8.061 1.00 95.38 221 ASN A C 1
ATOM 1636 O O . ASN A 1 221 ? 4.849 -14.952 -9.085 1.00 95.38 221 ASN A O 1
ATOM 1640 N N . PRO A 1 222 ? 6.381 -13.644 -8.084 1.00 93.88 222 PRO A N 1
ATOM 1641 C CA . PRO A 1 222 ? 6.670 -12.854 -9.282 1.00 93.88 222 PRO A CA 1
ATOM 1642 C C . PRO A 1 222 ? 7.255 -13.662 -10.453 1.00 93.88 222 PRO A C 1
ATOM 1644 O O . PRO A 1 222 ? 7.099 -13.247 -11.603 1.00 93.88 222 PRO A O 1
ATOM 1647 N N . GLU A 1 223 ? 7.868 -14.823 -10.203 1.00 95.50 223 GLU A N 1
ATOM 1648 C CA . GLU A 1 223 ? 8.397 -15.696 -11.265 1.00 95.50 223 GLU A CA 1
ATOM 1649 C C . GLU A 1 223 ? 7.290 -16.443 -12.032 1.00 95.50 223 GLU A C 1
ATOM 1651 O O . GLU A 1 223 ? 7.493 -16.846 -13.178 1.00 95.50 223 GLU A O 1
ATOM 1656 N N . ASP A 1 224 ? 6.094 -16.569 -11.449 1.00 95.12 224 ASP A N 1
ATOM 1657 C CA . ASP A 1 224 ? 4.976 -17.330 -12.025 1.00 95.12 224 ASP A CA 1
ATOM 1658 C C . ASP A 1 224 ? 4.068 -16.473 -12.930 1.00 95.12 224 ASP A C 1
ATOM 1660 O O . ASP A 1 224 ? 3.119 -16.968 -13.547 1.00 95.12 224 ASP A O 1
ATOM 1664 N N . SER A 1 225 ? 4.382 -15.179 -13.076 1.00 92.75 225 SER A N 1
ATOM 1665 C CA . SER A 1 225 ? 3.782 -14.266 -14.055 1.00 92.75 225 SER A CA 1
ATOM 1666 C C . SER A 1 225 ? 2.239 -14.305 -14.062 1.00 92.75 225 SER A C 1
ATOM 1668 O O . SER A 1 225 ? 1.598 -14.074 -13.037 1.00 92.75 225 SER A O 1
ATOM 1670 N N . CYS A 1 226 ? 1.609 -14.555 -15.217 1.00 94.88 226 CYS A N 1
ATOM 1671 C CA . CYS A 1 226 ? 0.152 -14.587 -15.351 1.00 94.88 226 CYS A CA 1
ATOM 1672 C C . CYS A 1 226 ? -0.522 -15.671 -14.502 1.00 94.88 226 CYS A C 1
ATOM 1674 O O . CYS A 1 226 ? -1.661 -15.452 -14.103 1.00 94.88 226 CYS A O 1
ATOM 1676 N N . THR A 1 227 ? 0.154 -16.784 -14.206 1.00 97.81 227 THR A N 1
ATOM 1677 C CA . THR A 1 227 ? -0.405 -17.858 -13.372 1.00 97.81 227 THR A CA 1
ATOM 1678 C C . THR A 1 227 ? -0.638 -17.358 -11.950 1.00 97.81 227 THR A C 1
ATOM 1680 O O . THR A 1 227 ? -1.748 -17.466 -11.442 1.00 97.81 227 THR A O 1
ATOM 1683 N N . ALA A 1 228 ? 0.348 -16.682 -11.347 1.00 97.06 228 ALA A N 1
ATOM 1684 C CA . ALA A 1 228 ? 0.181 -16.090 -10.018 1.00 97.06 228 ALA A CA 1
ATOM 1685 C C . ALA A 1 228 ? -0.934 -15.030 -9.976 1.00 97.06 228 ALA A C 1
ATOM 1687 O O . ALA A 1 228 ? -1.661 -14.931 -8.983 1.00 97.06 228 ALA A O 1
ATOM 1688 N N . VAL A 1 229 ? -1.098 -14.254 -11.055 1.00 97.12 229 VAL A N 1
ATOM 1689 C CA . VAL A 1 229 ? -2.186 -13.268 -11.181 1.00 97.12 229 VAL A CA 1
ATOM 1690 C C . VAL A 1 229 ? -3.550 -13.958 -11.269 1.00 97.12 229 VAL A C 1
ATOM 1692 O O . VAL A 1 229 ? -4.492 -13.528 -10.602 1.00 97.12 229 VAL A O 1
ATOM 1695 N N . GLU A 1 230 ? -3.667 -15.015 -12.071 1.00 98.06 230 GLU A N 1
ATOM 1696 C CA . GLU A 1 230 ? -4.899 -15.792 -12.227 1.00 98.06 230 GLU A CA 1
ATOM 1697 C C . GLU A 1 230 ? -5.300 -16.464 -10.909 1.00 98.06 230 GLU A C 1
ATOM 1699 O O . GLU A 1 230 ? -6.406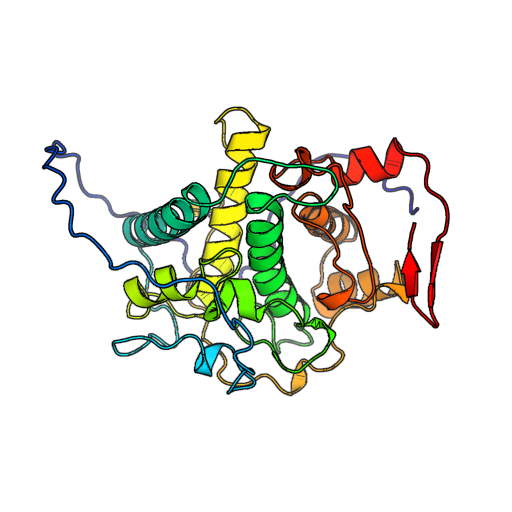 -16.246 -10.410 1.00 98.06 230 GLU A O 1
ATOM 1704 N N . ASP A 1 231 ? -4.375 -17.188 -10.282 1.00 97.81 231 ASP A N 1
ATOM 1705 C CA . ASP A 1 231 ? -4.630 -17.926 -9.046 1.00 97.81 231 ASP A CA 1
ATOM 1706 C C . ASP A 1 231 ? -5.014 -17.000 -7.885 1.00 97.81 231 ASP A C 1
ATOM 1708 O O . ASP A 1 231 ? -5.928 -17.290 -7.110 1.00 97.81 231 ASP A O 1
ATOM 1712 N N . THR A 1 232 ? -4.336 -15.859 -7.759 1.00 96.94 232 THR A N 1
ATOM 1713 C CA . THR A 1 232 ? -4.561 -14.915 -6.655 1.00 96.94 232 THR A CA 1
ATOM 1714 C C . THR A 1 232 ? -5.795 -14.059 -6.894 1.00 96.94 232 THR A C 1
ATOM 1716 O O . THR A 1 232 ? -6.764 -14.116 -6.138 1.00 96.94 232 THR A O 1
ATOM 1719 N N . PHE A 1 233 ? -5.801 -13.277 -7.971 1.00 97.56 233 PHE A N 1
ATOM 1720 C CA . PHE A 1 233 ? -6.825 -12.255 -8.154 1.00 97.56 233 PHE A CA 1
ATOM 1721 C C . PHE A 1 233 ? -8.101 -12.820 -8.771 1.00 97.56 233 PHE A C 1
ATOM 1723 O O . PHE A 1 233 ? -9.195 -12.424 -8.374 1.00 97.56 233 PHE A O 1
ATOM 1730 N N . VAL A 1 234 ? -7.991 -13.742 -9.729 1.00 97.44 234 VAL A N 1
ATOM 1731 C CA . VAL A 1 234 ? -9.165 -14.255 -10.449 1.00 97.44 234 VAL A CA 1
ATOM 1732 C C . VAL A 1 234 ? -9.819 -15.393 -9.679 1.00 97.44 234 VAL A C 1
ATOM 1734 O O . VAL A 1 234 ? -11.021 -15.349 -9.422 1.00 97.44 234 VAL A O 1
ATOM 1737 N N . HIS A 1 235 ? -9.047 -16.401 -9.277 1.00 97.06 235 HIS A N 1
ATOM 1738 C CA . HIS A 1 235 ? -9.595 -17.598 -8.647 1.00 97.06 235 HIS A CA 1
ATOM 1739 C C . HIS A 1 235 ? -9.895 -17.420 -7.162 1.00 97.06 235 HIS A C 1
ATOM 1741 O O . HIS A 1 235 ? -11.003 -17.742 -6.735 1.00 97.06 235 HIS A O 1
ATOM 1747 N N . ARG A 1 236 ? -8.956 -16.891 -6.370 1.00 96.88 236 ARG A N 1
ATOM 1748 C CA . ARG A 1 236 ? -9.175 -16.733 -4.924 1.00 96.88 236 ARG A CA 1
ATOM 1749 C C . ARG A 1 236 ? -10.020 -15.515 -4.571 1.00 96.88 236 ARG A C 1
ATOM 1751 O O . ARG A 1 236 ? -10.944 -15.638 -3.772 1.00 96.88 236 ARG A O 1
ATOM 1758 N N . MET A 1 237 ? -9.737 -14.364 -5.177 1.00 96.06 237 MET A N 1
ATOM 1759 C CA . MET A 1 237 ? -10.449 -13.114 -4.875 1.00 96.06 237 MET A CA 1
ATOM 1760 C C . MET A 1 237 ? -11.683 -12.865 -5.759 1.00 96.06 237 MET A C 1
ATOM 1762 O O . MET A 1 237 ? -12.454 -11.945 -5.490 1.00 96.06 237 MET A O 1
ATOM 1766 N N . GLY A 1 238 ? -11.893 -13.663 -6.812 1.00 96.44 238 GLY A N 1
ATOM 1767 C CA . GLY A 1 238 ? -13.074 -13.557 -7.675 1.00 96.44 238 GLY A CA 1
ATOM 1768 C C . GLY A 1 238 ? -13.095 -12.325 -8.587 1.00 96.44 238 GLY A C 1
ATOM 1769 O O . GLY A 1 238 ? -14.162 -11.928 -9.058 1.00 96.44 238 GLY A O 1
ATOM 1770 N N . LEU A 1 239 ? -11.946 -11.691 -8.833 1.00 96.62 239 LEU A N 1
ATOM 1771 C CA . LEU A 1 239 ? -11.846 -10.521 -9.700 1.00 96.62 239 LEU A CA 1
ATOM 1772 C C . LEU A 1 239 ? -11.854 -10.921 -11.178 1.00 96.62 239 LEU A C 1
ATOM 1774 O O . LEU A 1 239 ? -11.336 -11.955 -11.586 1.00 96.62 239 LEU A O 1
ATOM 1778 N N . SER A 1 240 ? -12.380 -10.050 -12.033 1.00 98.19 240 SER A N 1
ATOM 1779 C CA . SER A 1 240 ? -12.146 -10.174 -13.474 1.00 98.19 240 SER A CA 1
ATOM 1780 C C . SER A 1 240 ? -10.691 -9.841 -13.825 1.00 98.19 240 SER A C 1
ATOM 1782 O O . SER A 1 240 ? -10.053 -9.024 -13.163 1.00 98.19 240 SER A O 1
ATOM 1784 N N . TRP A 1 241 ? -10.192 -10.351 -14.956 1.00 97.81 241 TRP A N 1
ATOM 1785 C CA . TRP A 1 241 ? -8.885 -9.957 -15.510 1.00 97.81 241 TRP A CA 1
ATOM 1786 C C . TRP A 1 241 ? -8.710 -8.442 -15.658 1.00 97.81 241 TRP A C 1
ATOM 1788 O O . TRP A 1 241 ? -7.613 -7.913 -15.507 1.00 97.81 241 TRP A O 1
ATOM 1798 N N . ARG A 1 242 ? -9.805 -7.729 -15.934 1.00 97.56 242 ARG A N 1
ATOM 1799 C CA . ARG A 1 242 ? -9.824 -6.268 -16.001 1.00 97.56 242 ARG A CA 1
ATOM 1800 C C . ARG A 1 242 ? -9.550 -5.634 -14.634 1.00 97.56 242 ARG A C 1
ATOM 1802 O O . ARG A 1 242 ? -8.776 -4.686 -14.562 1.00 97.56 242 ARG A O 1
ATOM 1809 N N . GLN A 1 243 ? -10.189 -6.132 -13.578 1.00 97.44 243 GLN A N 1
ATOM 1810 C CA . GLN A 1 243 ? -9.984 -5.653 -12.209 1.00 97.44 243 GLN A CA 1
ATOM 1811 C C . GLN A 1 243 ? -8.594 -6.036 -11.691 1.00 97.44 243 GLN A C 1
ATOM 1813 O O . GLN A 1 243 ? -7.917 -5.184 -11.129 1.00 97.44 243 GLN A O 1
ATOM 1818 N N . ALA A 1 244 ? -8.131 -7.260 -11.962 1.00 97.31 244 ALA A N 1
ATOM 1819 C CA . ALA A 1 244 ? -6.770 -7.689 -11.647 1.00 97.31 244 ALA A CA 1
ATOM 1820 C C . ALA A 1 244 ? -5.733 -6.786 -12.334 1.00 97.31 244 ALA A C 1
ATOM 1822 O O . ALA A 1 244 ? -4.841 -6.253 -11.681 1.00 97.31 244 ALA A O 1
ATOM 1823 N N . ALA A 1 245 ? -5.901 -6.516 -13.634 1.00 96.56 245 ALA A N 1
ATOM 1824 C CA . ALA A 1 245 ? -5.036 -5.585 -14.349 1.00 96.56 245 ALA A CA 1
ATOM 1825 C C . ALA A 1 245 ? -5.075 -4.181 -13.739 1.00 96.56 245 ALA A C 1
ATOM 1827 O O . ALA A 1 245 ? -4.017 -3.586 -13.600 1.00 96.56 245 ALA A O 1
ATOM 1828 N N . ALA A 1 246 ? -6.252 -3.675 -13.347 1.00 96.31 246 ALA A N 1
ATOM 1829 C CA . ALA A 1 246 ? -6.383 -2.375 -12.691 1.00 96.31 246 ALA A CA 1
ATOM 1830 C C . ALA A 1 246 ? -5.638 -2.314 -11.344 1.00 96.31 246 ALA A C 1
ATOM 1832 O O . ALA A 1 246 ? -4.977 -1.307 -11.080 1.00 96.31 246 ALA A O 1
ATOM 1833 N N . LEU A 1 247 ? -5.695 -3.383 -10.536 1.00 96.00 247 LEU A N 1
ATOM 1834 C CA . LEU A 1 247 ? -4.957 -3.495 -9.270 1.00 96.00 247 LEU A CA 1
ATOM 1835 C C . LEU A 1 247 ? -3.441 -3.448 -9.472 1.00 96.00 247 LEU A C 1
ATOM 1837 O O . LEU A 1 247 ? -2.758 -2.765 -8.714 1.00 96.00 247 LEU A O 1
ATOM 1841 N N . MET A 1 248 ? -2.915 -4.069 -10.535 1.00 96.44 248 MET A N 1
ATOM 1842 C CA . MET A 1 248 ? -1.481 -3.997 -10.862 1.00 96.44 248 MET A CA 1
ATOM 1843 C C . MET A 1 248 ? -0.986 -2.558 -11.080 1.00 96.44 248 MET A C 1
ATOM 1845 O O . MET A 1 248 ? 0.206 -2.289 -10.961 1.00 96.44 248 MET A O 1
ATOM 1849 N N . GLY A 1 249 ? -1.891 -1.610 -11.348 1.00 96.19 249 GLY A N 1
ATOM 1850 C CA . GLY A 1 249 ? -1.585 -0.182 -11.434 1.00 96.19 249 GLY A CA 1
ATOM 1851 C C . GLY A 1 249 ? -1.023 0.422 -10.150 1.00 96.19 249 GLY A C 1
ATOM 1852 O O . GLY A 1 249 ? -0.433 1.498 -10.216 1.00 96.19 249 GLY A O 1
ATOM 1853 N N . VAL A 1 250 ? -1.141 -0.262 -9.006 1.00 95.88 250 VAL A N 1
ATOM 1854 C CA . VAL A 1 250 ? -0.476 0.140 -7.759 1.00 95.88 250 VAL A CA 1
ATOM 1855 C C . VAL A 1 250 ? 1.046 0.233 -7.922 1.00 95.88 250 VAL A C 1
ATOM 1857 O O . VAL A 1 250 ? 1.663 1.096 -7.308 1.00 95.88 250 VAL A O 1
ATOM 1860 N N . HIS A 1 251 ? 1.639 -0.541 -8.842 1.00 96.94 251 HIS A N 1
ATOM 1861 C CA . HIS A 1 251 ? 3.059 -0.449 -9.205 1.00 96.94 251 HIS A CA 1
ATOM 1862 C C . HIS A 1 251 ? 3.451 0.881 -9.870 1.00 96.94 251 HIS A C 1
ATOM 1864 O O . HIS A 1 251 ? 4.629 1.120 -10.128 1.00 96.94 251 HIS A O 1
ATOM 1870 N N . SER A 1 252 ? 2.504 1.789 -10.132 1.00 96.38 252 SER A N 1
ATOM 1871 C CA . SER A 1 252 ? 2.833 3.190 -10.416 1.00 96.38 252 SER A CA 1
ATOM 1872 C C . SER A 1 252 ? 3.461 3.900 -9.212 1.00 96.38 252 SER A C 1
ATOM 1874 O O . SER A 1 252 ? 4.013 4.976 -9.408 1.00 96.38 252 SER A O 1
ATOM 1876 N N . ILE A 1 253 ? 3.370 3.348 -7.996 1.00 97.62 253 ILE A N 1
ATOM 1877 C CA . ILE A 1 253 ? 3.936 3.912 -6.769 1.00 97.62 253 ILE A CA 1
ATOM 1878 C C . ILE A 1 253 ? 5.070 3.026 -6.237 1.00 97.62 253 ILE A C 1
ATOM 1880 O O . ILE A 1 253 ? 4.938 1.807 -6.169 1.00 97.62 253 ILE A O 1
ATOM 1884 N N . GLY A 1 254 ? 6.170 3.649 -5.813 1.00 97.12 254 GLY A N 1
ATOM 1885 C CA . GLY A 1 254 ? 7.323 2.966 -5.223 1.00 97.12 254 GLY A CA 1
ATOM 1886 C C . GLY A 1 254 ? 8.237 2.271 -6.239 1.00 97.12 254 GLY A C 1
ATOM 1887 O O . GLY A 1 254 ? 8.267 2.621 -7.427 1.00 97.12 254 GLY A O 1
ATOM 1888 N N . ARG A 1 255 ? 9.018 1.309 -5.732 1.00 96.75 255 ARG A N 1
ATOM 1889 C CA . ARG A 1 255 ? 9.982 0.475 -6.472 1.00 96.75 255 ARG A CA 1
ATOM 1890 C C . ARG A 1 255 ? 10.254 -0.860 -5.783 1.00 96.75 255 ARG A C 1
ATOM 1892 O O . ARG A 1 255 ? 9.932 -1.031 -4.608 1.00 96.75 255 ARG A O 1
ATOM 1899 N N . ALA A 1 256 ? 10.929 -1.753 -6.500 1.00 96.62 256 ALA A N 1
ATOM 1900 C CA . ALA A 1 256 ? 11.589 -2.906 -5.913 1.00 96.62 256 ALA A CA 1
ATOM 1901 C C . ALA A 1 256 ? 12.944 -2.518 -5.291 1.00 96.62 256 ALA A C 1
ATOM 1903 O O . ALA A 1 256 ? 13.602 -1.564 -5.720 1.00 96.62 256 ALA A O 1
ATOM 1904 N N . ARG A 1 257 ? 13.336 -3.263 -4.255 1.00 95.12 257 ARG A N 1
ATOM 1905 C CA . ARG A 1 257 ? 14.603 -3.123 -3.527 1.00 95.12 257 ARG A CA 1
ATOM 1906 C C . ARG A 1 257 ? 15.208 -4.504 -3.305 1.00 95.12 257 ARG A C 1
ATOM 1908 O O . ARG A 1 257 ? 14.505 -5.409 -2.827 1.00 95.12 257 ARG A O 1
ATOM 1915 N N . THR A 1 258 ? 16.494 -4.652 -3.621 1.00 95.19 258 THR A N 1
ATOM 1916 C CA . THR A 1 258 ? 17.197 -5.939 -3.547 1.00 95.19 258 THR A CA 1
ATOM 1917 C C . THR A 1 258 ? 17.137 -6.513 -2.141 1.00 95.19 258 THR A C 1
ATOM 1919 O O . THR A 1 258 ? 16.856 -7.695 -1.975 1.00 95.19 258 THR A O 1
ATOM 1922 N N . GLU A 1 259 ? 17.328 -5.669 -1.128 1.00 94.50 259 GLU A N 1
ATOM 1923 C CA . GLU A 1 259 ? 17.297 -6.047 0.284 1.00 94.50 259 GLU A CA 1
ATOM 1924 C C . GLU A 1 259 ? 15.936 -6.591 0.752 1.00 94.50 259 GLU A C 1
ATOM 1926 O O . GLU A 1 259 ? 15.898 -7.369 1.700 1.00 94.50 259 GLU A O 1
ATOM 1931 N N . ASN A 1 260 ? 14.840 -6.244 0.065 1.00 95.38 260 ASN A N 1
ATOM 1932 C CA . ASN A 1 260 ? 13.481 -6.634 0.454 1.00 95.38 260 ASN A CA 1
ATOM 1933 C C . ASN A 1 260 ? 12.930 -7.809 -0.358 1.00 95.38 260 ASN A C 1
ATOM 1935 O O . ASN A 1 260 ? 12.073 -8.535 0.120 1.00 95.38 260 ASN A O 1
ATOM 1939 N N . SER A 1 261 ? 13.341 -7.964 -1.617 1.00 94.94 261 SER A N 1
ATOM 1940 C CA . SER A 1 261 ? 12.699 -8.927 -2.534 1.00 94.94 261 SER A CA 1
ATOM 1941 C C . SER A 1 261 ? 13.671 -9.665 -3.455 1.00 94.94 261 SER A C 1
ATOM 1943 O O . SER A 1 261 ? 13.284 -10.610 -4.151 1.00 94.94 261 SER A O 1
ATOM 1945 N N . GLY A 1 262 ? 14.934 -9.236 -3.483 1.00 95.38 262 GLY A N 1
ATOM 1946 C CA . GLY A 1 262 ? 15.924 -9.662 -4.468 1.00 95.38 262 GLY A CA 1
ATOM 1947 C C . GLY A 1 262 ? 15.774 -9.016 -5.851 1.00 95.38 262 GLY A C 1
ATOM 1948 O O . GLY A 1 262 ? 16.585 -9.325 -6.714 1.00 95.38 262 GLY A O 1
ATOM 1949 N N . TYR A 1 263 ? 14.785 -8.137 -6.061 1.00 96.56 263 TYR A N 1
ATOM 1950 C CA . TYR A 1 263 ? 14.603 -7.347 -7.287 1.00 96.56 263 TYR A CA 1
ATOM 1951 C C . TYR A 1 263 ? 14.977 -5.885 -7.059 1.00 96.56 263 TYR A C 1
ATOM 1953 O O . TYR A 1 263 ? 14.775 -5.375 -5.959 1.00 96.56 263 TYR A O 1
ATOM 1961 N N . ASP A 1 264 ? 15.451 -5.192 -8.092 1.00 95.12 264 ASP A N 1
ATOM 1962 C CA . ASP A 1 264 ? 15.838 -3.780 -8.001 1.00 95.12 264 ASP A CA 1
ATOM 1963 C C . ASP A 1 264 ? 15.235 -2.955 -9.132 1.00 95.12 264 ASP A C 1
ATOM 1965 O O . ASP A 1 264 ? 15.269 -3.352 -10.296 1.00 95.12 264 ASP A O 1
ATOM 1969 N N . GLY A 1 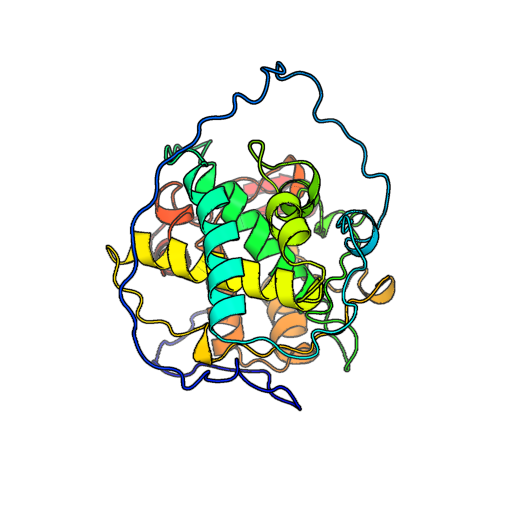265 ? 14.746 -1.767 -8.782 1.00 94.31 265 GLY A N 1
ATOM 1970 C CA . GLY A 1 265 ? 14.412 -0.738 -9.756 1.00 94.31 265 GLY A CA 1
ATOM 1971 C C . GLY A 1 265 ? 12.972 -0.242 -9.712 1.00 94.31 265 GLY A C 1
ATOM 1972 O O . GLY A 1 265 ? 12.083 -0.776 -9.047 1.00 94.31 265 GLY A O 1
ATOM 1973 N N . TRP A 1 266 ? 12.759 0.848 -10.443 1.00 94.31 266 TRP A N 1
ATOM 1974 C CA . TRP A 1 266 ? 11.466 1.507 -10.577 1.00 94.31 266 TRP A CA 1
ATOM 1975 C C . TRP A 1 266 ? 10.650 0.837 -11.685 1.00 94.31 266 TRP A C 1
ATOM 1977 O O . TRP A 1 266 ? 11.122 0.714 -12.813 1.00 94.31 266 TRP A O 1
ATOM 1987 N N . TRP A 1 267 ? 9.381 0.518 -11.421 1.00 92.56 267 TRP A N 1
ATOM 1988 C CA . TRP A 1 267 ? 8.447 0.128 -12.491 1.00 92.56 267 TRP A CA 1
ATOM 1989 C C . TRP A 1 267 ? 8.138 1.291 -13.454 1.00 92.56 267 TRP A C 1
ATOM 1991 O O . TRP A 1 267 ? 7.721 1.095 -14.598 1.00 92.56 267 TRP A O 1
ATOM 2001 N N . SER A 1 268 ? 8.354 2.517 -12.978 1.00 88.38 268 SER A N 1
ATOM 2002 C CA . SER A 1 268 ? 8.156 3.790 -13.667 1.00 88.38 268 SER A CA 1
ATOM 2003 C C . SER A 1 268 ? 9.485 4.563 -13.735 1.00 88.38 268 SER A C 1
ATOM 2005 O O . SER A 1 268 ? 10.554 3.964 -13.800 1.00 88.38 268 SER A O 1
ATOM 2007 N N . ASP A 1 269 ? 9.460 5.888 -13.824 1.00 93.06 269 ASP A N 1
ATOM 2008 C CA . ASP A 1 269 ? 10.577 6.726 -13.375 1.00 93.06 269 ASP A CA 1
ATOM 2009 C C . ASP A 1 269 ? 10.337 7.219 -11.941 1.00 93.06 269 ASP A C 1
ATOM 2011 O O . ASP A 1 269 ? 9.196 7.303 -11.488 1.00 93.06 269 ASP A O 1
ATOM 2015 N N . ALA A 1 270 ? 11.410 7.587 -11.238 1.00 93.56 270 ALA A N 1
ATOM 2016 C CA . ALA A 1 270 ? 11.351 7.953 -9.823 1.00 93.56 270 ALA A CA 1
ATOM 2017 C C . ALA A 1 270 ? 10.373 9.103 -9.512 1.00 93.56 270 ALA A C 1
ATOM 2019 O O . ALA A 1 270 ? 9.731 9.107 -8.466 1.00 93.56 270 ALA A O 1
ATOM 2020 N N . VAL A 1 271 ? 10.218 10.079 -10.417 1.00 94.25 271 VAL A N 1
ATOM 2021 C CA . VAL A 1 271 ? 9.300 11.213 -10.211 1.00 94.25 271 VAL A CA 1
ATOM 2022 C C . VAL A 1 271 ? 7.846 10.778 -10.372 1.00 94.25 271 VAL A C 1
ATOM 2024 O O . VAL A 1 271 ? 6.971 11.268 -9.653 1.00 94.25 271 VAL A O 1
ATOM 2027 N N . ASN A 1 272 ? 7.563 9.874 -11.307 1.00 95.75 272 ASN A N 1
ATOM 2028 C CA . ASN A 1 272 ? 6.238 9.284 -11.446 1.00 95.75 272 ASN A CA 1
ATOM 2029 C C . ASN A 1 272 ? 5.925 8.273 -10.337 1.00 95.75 272 ASN A C 1
ATOM 2031 O O . ASN A 1 272 ? 4.771 8.203 -9.936 1.00 95.75 272 ASN A O 1
ATOM 2035 N N . SER A 1 273 ? 6.926 7.606 -9.760 1.00 96.75 273 SER A N 1
ATOM 2036 C CA . SER A 1 273 ? 6.756 6.632 -8.669 1.00 96.75 273 SER A CA 1
ATOM 2037 C C . SER A 1 273 ? 6.223 7.198 -7.342 1.00 96.75 273 SER A C 1
ATOM 2039 O O . SER A 1 273 ? 5.941 6.444 -6.419 1.00 96.75 273 SER A O 1
ATOM 2041 N N . ARG A 1 274 ? 6.041 8.517 -7.222 1.00 95.19 274 ARG A N 1
ATOM 2042 C CA . ARG A 1 274 ? 5.351 9.182 -6.091 1.00 95.19 274 ARG A CA 1
ATOM 2043 C C . ARG A 1 274 ? 3.969 9.737 -6.461 1.00 95.19 274 ARG A C 1
ATOM 2045 O O . ARG A 1 274 ? 3.392 10.517 -5.706 1.00 95.19 274 ARG A O 1
ATOM 2052 N N . LYS A 1 275 ? 3.468 9.436 -7.662 1.00 95.44 275 LYS A N 1
ATOM 2053 C CA . LYS A 1 275 ? 2.232 10.000 -8.222 1.00 95.44 275 LYS A CA 1
ATOM 2054 C C . LYS A 1 275 ? 1.298 8.876 -8.634 1.00 95.44 275 LYS A C 1
ATOM 2056 O O . LYS A 1 275 ? 1.635 8.087 -9.512 1.00 95.44 275 LYS A O 1
ATOM 2061 N N . PHE A 1 276 ? 0.096 8.833 -8.066 1.00 95.69 276 PHE A N 1
ATOM 2062 C CA . PHE A 1 276 ? -0.856 7.783 -8.418 1.00 95.69 276 PHE A CA 1
ATOM 2063 C C . PHE A 1 276 ? -1.494 8.090 -9.774 1.00 95.69 276 PHE A C 1
ATOM 2065 O O . PHE A 1 276 ? -2.465 8.842 -9.908 1.00 95.69 276 PHE A O 1
ATOM 2072 N N . ASN A 1 277 ? -0.876 7.537 -10.811 1.00 94.88 277 ASN A N 1
ATOM 2073 C CA . ASN A 1 277 ? -1.214 7.745 -12.209 1.00 94.88 277 ASN A CA 1
ATOM 2074 C C . ASN A 1 277 ? -1.117 6.427 -12.995 1.00 94.88 277 ASN A C 1
ATOM 2076 O O . ASN A 1 277 ? -0.962 5.347 -12.430 1.00 94.88 277 ASN A O 1
ATOM 2080 N N . ASN A 1 278 ? -1.238 6.498 -14.318 1.00 95.31 278 ASN A N 1
ATOM 2081 C CA . ASN A 1 278 ? -1.177 5.333 -15.199 1.00 95.31 278 ASN A CA 1
ATOM 2082 C C . ASN A 1 278 ? 0.219 5.095 -15.809 1.00 95.31 278 ASN A C 1
ATOM 2084 O O . ASN A 1 278 ? 0.320 4.379 -16.809 1.00 95.31 278 ASN A O 1
ATOM 2088 N N . ASN A 1 279 ? 1.287 5.685 -15.253 1.00 96.75 279 ASN A N 1
ATOM 2089 C CA . ASN A 1 279 ? 2.620 5.592 -15.845 1.00 96.75 279 ASN A CA 1
ATOM 2090 C C . ASN A 1 279 ? 3.164 4.160 -15.831 1.00 96.75 279 ASN A C 1
ATOM 2092 O O . ASN A 1 279 ? 3.849 3.799 -16.777 1.00 96.75 279 ASN A O 1
ATOM 2096 N N . TYR A 1 280 ? 2.783 3.308 -14.873 1.00 96.88 280 TYR A N 1
ATOM 2097 C CA . TYR A 1 280 ? 3.093 1.874 -14.924 1.00 96.88 280 TYR A CA 1
ATOM 2098 C C . TYR A 1 280 ? 2.738 1.248 -16.286 1.00 96.88 280 TYR A C 1
ATOM 2100 O O . TYR A 1 280 ? 3.585 0.670 -16.967 1.00 96.88 280 TYR A O 1
ATOM 2108 N N . TYR A 1 281 ? 1.505 1.458 -16.752 1.00 97.50 281 TYR A N 1
ATOM 2109 C CA . TYR A 1 281 ? 1.050 0.937 -18.043 1.00 97.50 281 TYR A CA 1
ATOM 2110 C C . TYR A 1 281 ? 1.712 1.649 -19.226 1.00 97.50 281 TYR A C 1
ATOM 2112 O O . TYR A 1 281 ? 2.063 1.007 -20.216 1.00 97.50 281 TYR A O 1
ATOM 2120 N N . ALA A 1 282 ? 1.903 2.970 -19.128 1.00 97.06 282 ALA A N 1
ATOM 2121 C CA . ALA A 1 282 ? 2.608 3.732 -20.158 1.00 97.06 282 ALA A CA 1
ATOM 2122 C C . ALA A 1 282 ? 4.064 3.257 -20.312 1.00 97.06 282 ALA A C 1
ATOM 2124 O O . ALA A 1 282 ? 4.547 3.129 -21.432 1.00 97.06 282 ALA A O 1
ATOM 2125 N N . SER A 1 283 ? 4.733 2.937 -19.203 1.00 95.94 283 SER A N 1
ATOM 2126 C CA . SER A 1 283 ? 6.093 2.402 -19.144 1.00 95.94 283 SER A CA 1
ATOM 2127 C C . SER A 1 283 ? 6.165 1.001 -19.742 1.00 95.94 283 SER A C 1
ATOM 2129 O O . SER A 1 283 ? 7.025 0.758 -20.584 1.00 95.94 283 SER A O 1
ATOM 2131 N N . ILE A 1 284 ? 5.231 0.105 -19.393 1.00 95.00 284 ILE A N 1
ATOM 2132 C CA . ILE A 1 284 ? 5.145 -1.241 -19.988 1.00 95.00 284 ILE A CA 1
ATOM 2133 C C . ILE A 1 284 ? 5.106 -1.164 -21.517 1.00 95.00 284 ILE A C 1
ATOM 2135 O O . ILE A 1 284 ? 5.812 -1.912 -22.183 1.00 95.00 284 ILE A O 1
ATOM 2139 N N . VAL A 1 285 ? 4.302 -0.258 -22.079 1.00 96.31 285 VAL A N 1
ATOM 2140 C CA . VAL A 1 285 ? 4.121 -0.149 -23.536 1.00 96.31 285 VAL A CA 1
ATOM 2141 C C . VAL A 1 285 ? 5.221 0.679 -24.210 1.00 96.31 285 VAL A C 1
ATOM 2143 O O . VAL A 1 285 ? 5.581 0.401 -25.352 1.00 96.31 285 VAL A O 1
ATOM 2146 N N . GLY A 1 286 ? 5.711 1.724 -23.544 1.00 94.75 286 GLY A N 1
ATOM 2147 C CA . GLY A 1 286 ? 6.536 2.767 -24.153 1.00 94.75 286 GLY A CA 1
ATOM 2148 C C . GLY A 1 286 ? 8.045 2.619 -23.958 1.00 94.75 286 GLY A C 1
ATOM 2149 O O . GLY A 1 286 ? 8.800 3.248 -24.699 1.00 94.75 286 GLY A O 1
ATOM 2150 N N . LYS A 1 287 ? 8.504 1.827 -22.981 1.00 94.00 287 LYS A N 1
ATOM 2151 C CA . LYS A 1 287 ? 9.937 1.605 -22.726 1.00 94.00 287 LYS A CA 1
ATOM 2152 C C . LYS A 1 287 ? 10.463 0.383 -23.483 1.00 94.00 287 LYS A C 1
ATOM 2154 O O . LYS A 1 287 ? 9.718 -0.534 -23.823 1.00 94.00 287 LYS A O 1
ATOM 2159 N N . GLY A 1 288 ? 11.771 0.378 -23.739 1.00 94.75 288 GLY A N 1
ATOM 2160 C CA . GLY A 1 288 ? 12.489 -0.819 -24.170 1.00 94.75 288 GLY A CA 1
ATOM 2161 C C . GLY A 1 288 ? 12.865 -1.655 -22.951 1.00 94.75 288 GLY A C 1
ATOM 2162 O O . GLY A 1 288 ? 13.528 -1.137 -22.059 1.00 94.75 288 GLY A O 1
ATOM 2163 N N . TRP A 1 289 ? 12.443 -2.916 -22.930 1.00 94.62 289 TRP A N 1
ATOM 2164 C CA . TRP A 1 289 ? 12.690 -3.851 -21.832 1.00 94.62 289 TRP A CA 1
ATOM 2165 C C . TRP A 1 289 ? 13.719 -4.894 -22.257 1.00 94.62 289 TRP A C 1
ATOM 2167 O O . TRP A 1 289 ? 13.658 -5.389 -23.389 1.00 94.62 289 TRP A O 1
ATOM 2177 N N . MET A 1 290 ? 14.648 -5.235 -21.366 1.00 96.00 290 MET A N 1
ATOM 2178 C CA . MET A 1 290 ? 15.642 -6.278 -21.613 1.00 96.00 290 MET A CA 1
ATOM 2179 C C . MET A 1 290 ? 15.661 -7.238 -20.431 1.00 96.00 290 MET A C 1
ATOM 2181 O O . MET A 1 290 ? 15.735 -6.782 -19.300 1.00 96.00 290 MET A O 1
ATOM 2185 N N . PRO A 1 291 ? 15.632 -8.556 -20.674 1.00 95.31 291 PRO A N 1
ATOM 2186 C CA . PRO A 1 291 ? 15.658 -9.507 -19.580 1.00 95.31 291 PRO A CA 1
ATOM 2187 C C . PRO A 1 291 ? 16.974 -9.381 -18.806 1.00 95.31 291 PRO A C 1
ATOM 2189 O O . PRO A 1 291 ? 18.058 -9.391 -19.395 1.00 95.31 291 PRO A O 1
ATOM 2192 N N . GLU A 1 292 ? 16.862 -9.317 -17.488 1.00 95.69 292 GLU A N 1
ATOM 2193 C CA . GLU A 1 292 ? 17.968 -9.299 -16.542 1.00 95.69 292 GLU A CA 1
ATOM 2194 C C . GLU A 1 292 ? 17.799 -10.457 -15.553 1.00 95.69 292 GLU A C 1
ATOM 2196 O O . GLU A 1 292 ? 16.704 -10.732 -15.062 1.00 95.69 292 GLU A O 1
ATOM 2201 N N . ASN A 1 293 ? 18.892 -11.165 -15.271 1.00 95.69 293 ASN A N 1
ATOM 2202 C CA . ASN A 1 293 ? 18.910 -12.251 -14.300 1.00 95.69 293 ASN A CA 1
ATOM 2203 C C . ASN A 1 293 ? 19.719 -11.807 -13.080 1.00 95.69 293 ASN A C 1
ATOM 2205 O O . ASN A 1 293 ? 20.926 -11.587 -13.184 1.00 95.69 293 ASN A O 1
ATOM 2209 N N . LEU A 1 294 ? 19.046 -11.687 -11.938 1.00 93.12 294 LEU A N 1
ATOM 2210 C CA . LEU A 1 294 ? 19.647 -11.290 -10.664 1.00 93.12 294 LEU A CA 1
ATOM 2211 C C . LEU A 1 294 ? 20.092 -12.493 -9.818 1.00 93.12 294 LEU A C 1
ATOM 2213 O O . LEU A 1 294 ? 20.682 -12.325 -8.752 1.00 93.12 294 LEU A O 1
ATOM 2217 N N . GLY A 1 295 ? 19.824 -13.714 -10.287 1.00 93.06 295 GLY A N 1
ATOM 2218 C CA . GLY A 1 295 ? 20.186 -14.958 -9.623 1.00 93.06 295 GLY A CA 1
ATOM 2219 C C . GLY A 1 295 ? 19.232 -16.118 -9.935 1.00 93.06 295 GLY A C 1
ATOM 2220 O O . GLY A 1 295 ? 18.333 -16.008 -10.777 1.00 93.06 295 GLY A O 1
ATOM 2221 N N . PRO A 1 296 ? 19.410 -17.264 -9.252 1.00 92.75 296 PRO A N 1
ATOM 2222 C CA . PRO A 1 296 ? 18.500 -18.402 -9.367 1.00 92.75 296 PRO A CA 1
ATOM 2223 C C . PRO A 1 296 ? 17.059 -17.994 -9.029 1.00 92.75 296 PRO A C 1
ATOM 2225 O O . PRO A 1 296 ? 16.809 -17.495 -7.936 1.00 92.75 296 PRO A O 1
ATOM 2228 N N . ASN A 1 297 ? 16.121 -18.226 -9.955 1.00 89.25 297 ASN A N 1
ATOM 2229 C CA . ASN A 1 297 ? 14.700 -17.864 -9.824 1.00 89.25 297 ASN A CA 1
ATOM 2230 C C . ASN A 1 297 ? 14.463 -16.382 -9.462 1.00 89.25 297 ASN A C 1
ATOM 2232 O O . ASN A 1 297 ? 13.587 -16.072 -8.656 1.00 89.25 297 ASN A O 1
ATOM 2236 N N . LYS A 1 298 ? 15.282 -15.477 -10.014 1.00 93.25 298 LYS A N 1
ATOM 2237 C CA . LYS A 1 298 ? 15.130 -14.023 -9.878 1.00 93.25 298 LYS A CA 1
ATOM 2238 C C . LYS A 1 298 ? 15.361 -13.349 -11.227 1.00 93.25 298 LYS A C 1
ATOM 2240 O O . LYS A 1 298 ? 16.472 -12.914 -11.539 1.00 93.25 298 LYS A O 1
ATOM 2245 N N . ASN A 1 299 ? 14.317 -13.308 -12.049 1.00 95.19 299 ASN A N 1
ATOM 2246 C CA . ASN A 1 299 ? 14.331 -12.697 -13.374 1.00 95.19 299 ASN A CA 1
ATOM 2247 C C . ASN A 1 299 ? 13.525 -11.393 -13.373 1.00 95.19 299 ASN A C 1
ATOM 2249 O O . ASN A 1 299 ? 12.389 -11.352 -12.908 1.00 95.19 299 ASN A O 1
ATOM 2253 N N . GLN A 1 300 ? 14.088 -10.335 -13.951 1.00 95.00 300 GLN A N 1
ATOM 2254 C CA . GLN A 1 300 ? 13.409 -9.052 -14.136 1.00 95.00 300 GLN A CA 1
ATOM 2255 C C . GLN A 1 300 ? 13.597 -8.509 -15.556 1.00 95.00 300 GLN A C 1
ATOM 2257 O O . GLN A 1 300 ? 14.203 -9.168 -16.405 1.00 95.00 300 GLN A O 1
ATOM 2262 N N . TRP A 1 301 ? 13.006 -7.346 -15.830 1.00 92.81 301 TRP A N 1
ATOM 2263 C CA . TRP A 1 301 ? 12.934 -6.731 -17.156 1.00 92.81 301 TRP A CA 1
ATOM 2264 C C . TRP A 1 301 ? 13.287 -5.253 -17.113 1.00 92.81 301 TRP A C 1
ATOM 2266 O O . TRP A 1 301 ? 12.869 -4.596 -16.133 1.00 92.81 301 TRP A O 1
#